Protein AF-A0A1Q9VYZ7-F1 (afdb_monomer)

Secondary structure (DSSP, 8-state):
------------TTHHHHHHHHHHHHHHHHHHHHHHHHHHHHHHHHHHH--SPPPSSGGGGGGSTTHHHHHHHHHHHHHHHHHS--STHHHHHHHHHHHHHHHHHHSPPPB--BTTBPPSTT-SSB--TTTHHHHHHHHHHHHHHHHHHHHHHHHHHHHGGGS--TTHHHHHHHHHHHHHHHHHHHHHHHH-HHHHHHHHHHHHHHHHHHHHHHHHHHHHHHTS----------------------------PPPP--

Foldseek 3Di:
DDDPPPPDPPPDPPPPVVVVVVVVLVVLVVQLVVLVVQLVVLVVCVVVVDPDDDDPDSLQCCPDPSLVSQLVSLLSNLVSLQVDDDPQVLNLLSPLLSLLSNLLSLQGAWDQDDPPQDDPPPDRTADRPVSLVVSVVVVVVSLVVVVVVLVVLVVVLVVCPPPPDDCSVSSVVSSVVSVVVSVVLVVCCVVPVPVCSHCVNVVSVVSSVVSVVVSVVVVVVVPPPPPPPPPPPPPPPDDDDDDDDDDDDDDDDDDDDD

Structure (mmCIF, N/CA/C/O backbone):
data_AF-A0A1Q9VYZ7-F1
#
_entry.id   AF-A0A1Q9VYZ7-F1
#
loop_
_atom_site.group_PDB
_atom_site.id
_atom_site.type_symbol
_atom_site.label_atom_id
_atom_site.label_alt_id
_atom_site.label_comp_id
_atom_site.label_asym_id
_atom_site.label_entity_id
_atom_site.label_seq_id
_atom_site.pdbx_PDB_ins_code
_atom_site.Cartn_x
_atom_site.Cartn_y
_atom_site.Cartn_z
_atom_site.occupancy
_atom_site.B_iso_or_equiv
_atom_site.auth_seq_id
_atom_site.auth_comp_id
_atom_site.auth_asym_id
_atom_site.auth_atom_id
_atom_site.pdbx_PDB_model_num
ATOM 1 N N . MET A 1 1 ? -24.104 -13.340 67.803 1.00 42.00 1 MET A N 1
ATOM 2 C CA . MET A 1 1 ? -23.410 -14.029 66.700 1.00 42.00 1 MET A CA 1
ATOM 3 C C . MET A 1 1 ? -23.659 -13.215 65.451 1.00 42.00 1 MET A C 1
ATOM 5 O O . MET A 1 1 ? -24.757 -13.276 64.921 1.00 42.00 1 MET A O 1
ATOM 9 N N . ASP A 1 2 ? -22.691 -12.386 65.079 1.00 44.09 2 ASP A N 1
ATOM 10 C CA . ASP A 1 2 ? -22.769 -11.487 63.929 1.00 44.09 2 ASP A CA 1
ATOM 11 C C . ASP A 1 2 ? -21.832 -12.065 62.865 1.00 44.09 2 ASP A C 1
ATOM 13 O O . ASP A 1 2 ? -20.622 -12.140 63.077 1.00 44.09 2 ASP A O 1
ATOM 17 N N . ALA A 1 3 ? -22.403 -12.622 61.799 1.00 45.59 3 ALA A N 1
ATOM 18 C CA . ALA A 1 3 ? -21.652 -13.207 60.697 1.00 45.59 3 ALA A CA 1
ATOM 19 C C . ALA A 1 3 ? -21.606 -12.182 59.564 1.00 45.59 3 ALA A C 1
ATOM 21 O O . ALA A 1 3 ? -22.471 -12.159 58.691 1.00 45.59 3 ALA A O 1
ATOM 22 N N . THR A 1 4 ? -20.594 -11.317 59.591 1.00 52.44 4 THR A N 1
ATOM 23 C CA . THR A 1 4 ? -20.221 -10.493 58.442 1.00 52.44 4 THR A CA 1
ATOM 24 C C . THR A 1 4 ? -19.641 -11.414 57.374 1.00 52.44 4 THR A C 1
ATOM 26 O O . THR A 1 4 ? -18.487 -11.836 57.461 1.00 52.44 4 THR A O 1
ATOM 29 N N . VAL A 1 5 ? -20.466 -11.771 56.391 1.00 57.25 5 VAL A N 1
ATOM 30 C CA . VAL A 1 5 ? -20.002 -12.360 55.135 1.00 57.25 5 VAL A CA 1
ATOM 31 C C . VAL A 1 5 ? -19.188 -11.282 54.428 1.00 57.25 5 VAL A C 1
ATOM 33 O O . VAL A 1 5 ? -19.732 -10.298 53.934 1.00 57.25 5 VAL A O 1
ATOM 36 N N . ASP A 1 6 ? -17.872 -11.444 54.470 1.00 48.59 6 ASP A N 1
ATOM 37 C CA . ASP A 1 6 ? -16.911 -10.626 53.745 1.00 48.59 6 ASP A CA 1
ATOM 38 C C . ASP A 1 6 ? -17.058 -10.973 52.253 1.00 48.59 6 ASP A C 1
ATOM 40 O O . ASP A 1 6 ? -16.565 -12.001 51.780 1.00 48.59 6 ASP A O 1
ATOM 44 N N . GLU A 1 7 ? -17.846 -10.182 51.518 1.00 55.59 7 GLU A N 1
ATOM 45 C CA . GLU A 1 7 ? -17.947 -10.304 50.065 1.00 55.59 7 GLU A CA 1
ATOM 46 C C . GLU A 1 7 ? -16.600 -9.915 49.447 1.00 55.59 7 GLU A C 1
ATOM 48 O O . GLU A 1 7 ? -16.267 -8.740 49.280 1.00 55.59 7 GLU A O 1
ATOM 53 N N . ALA A 1 8 ? -15.802 -10.927 49.103 1.00 54.09 8 ALA A N 1
ATOM 54 C CA . ALA A 1 8 ? -14.607 -10.747 48.297 1.00 54.09 8 ALA A CA 1
ATOM 55 C C . ALA A 1 8 ? -14.973 -10.025 46.983 1.00 54.09 8 ALA A C 1
ATOM 57 O O . ALA A 1 8 ? -15.949 -10.403 46.326 1.00 54.09 8 ALA A O 1
ATOM 58 N N . PRO A 1 9 ? -14.201 -9.009 46.552 1.00 51.59 9 PRO A N 1
ATOM 59 C CA . PRO A 1 9 ? -14.496 -8.287 45.326 1.00 51.59 9 PRO A CA 1
ATOM 60 C C . PRO A 1 9 ? -14.418 -9.254 44.143 1.00 51.59 9 PRO A C 1
ATOM 62 O O . PRO A 1 9 ? -13.359 -9.816 43.858 1.00 51.59 9 PRO A O 1
ATOM 65 N N . VAL A 1 10 ? -15.553 -9.439 43.463 1.00 58.62 10 VAL A N 1
ATOM 66 C CA . VAL A 1 10 ? -15.683 -10.209 42.222 1.00 58.62 10 VAL A CA 1
ATOM 67 C C . VAL A 1 10 ? -14.552 -9.817 41.272 1.00 58.62 10 VAL A C 1
ATOM 69 O O . VAL A 1 10 ? -14.483 -8.694 40.766 1.00 58.62 10 VAL A O 1
ATOM 72 N N . GLY A 1 11 ? -13.629 -10.757 41.073 1.00 52.25 11 GLY A N 1
ATOM 73 C CA . GLY A 1 11 ? -12.512 -10.628 40.157 1.00 52.25 11 GLY A CA 1
ATOM 74 C C . GLY A 1 11 ? -13.018 -10.367 38.743 1.00 52.25 11 GLY A C 1
ATOM 75 O O . GLY A 1 11 ? -13.694 -11.196 38.142 1.00 52.25 11 GLY A O 1
ATOM 76 N N . ARG A 1 12 ? -12.663 -9.190 38.235 1.00 56.19 12 ARG A N 1
ATOM 77 C CA . ARG A 1 12 ? -12.814 -8.709 36.862 1.00 56.19 12 ARG A CA 1
ATOM 78 C C . ARG A 1 12 ? -12.477 -9.799 35.823 1.00 56.19 12 ARG A C 1
ATOM 80 O O . ARG A 1 12 ? -11.306 -10.044 35.539 1.00 56.19 12 ARG A O 1
ATOM 87 N N . THR A 1 13 ? -13.488 -10.431 35.226 1.00 59.34 13 THR A N 1
ATOM 88 C CA . THR A 1 13 ? -13.368 -11.456 34.161 1.00 59.34 13 THR A CA 1
ATOM 89 C C . THR A 1 13 ? -12.816 -10.929 32.825 1.00 59.34 13 THR A C 1
ATOM 91 O O . THR A 1 13 ? -12.613 -11.682 31.879 1.00 59.34 13 THR A O 1
ATOM 94 N N . ASP A 1 14 ? -12.541 -9.633 32.737 1.00 57.28 14 ASP A N 1
ATOM 95 C CA . ASP A 1 14 ? -12.113 -8.898 31.546 1.00 57.28 14 ASP A CA 1
ATOM 96 C C . ASP A 1 14 ? -10.580 -8.726 31.426 1.00 57.28 14 ASP A C 1
ATOM 98 O O . ASP A 1 14 ? -10.097 -8.105 30.480 1.00 57.28 14 ASP A O 1
ATOM 102 N N . ALA A 1 15 ? -9.782 -9.310 32.327 1.00 63.50 15 ALA A N 1
ATOM 103 C CA . ALA A 1 15 ? -8.316 -9.202 32.299 1.00 63.50 15 ALA A CA 1
ATOM 104 C C . ALA A 1 15 ? -7.606 -9.954 31.134 1.00 63.50 15 ALA A C 1
ATOM 106 O O . ALA A 1 15 ? -6.796 -9.328 30.451 1.00 63.50 15 ALA A O 1
ATOM 107 N N . PRO A 1 16 ? -7.898 -11.235 30.812 1.00 63.34 16 PRO A N 1
ATOM 108 C CA . PRO A 1 16 ? -7.078 -11.983 29.846 1.00 63.34 16 PRO A CA 1
ATOM 109 C C . PRO A 1 16 ? -7.313 -11.601 28.371 1.00 63.34 16 PRO A C 1
ATOM 111 O O . PRO A 1 16 ? -6.370 -11.608 27.581 1.00 63.34 16 PRO A O 1
ATOM 114 N N . LEU A 1 17 ? -8.545 -11.232 27.985 1.00 68.31 17 LEU A N 1
ATOM 115 C CA . LEU A 1 17 ? -8.885 -10.870 26.594 1.00 68.31 17 LEU A CA 1
ATOM 116 C C . LEU A 1 17 ? -8.301 -9.514 26.168 1.00 68.31 17 LEU A C 1
ATOM 118 O O . LEU A 1 17 ? -7.945 -9.310 25.002 1.00 68.31 17 LEU A O 1
ATOM 122 N N . ASN A 1 18 ? -8.204 -8.575 27.110 1.00 78.06 18 ASN A N 1
ATOM 123 C CA . ASN A 1 18 ? -7.639 -7.256 26.851 1.00 78.06 18 ASN A CA 1
ATOM 124 C C . ASN A 1 18 ? -6.120 -7.342 26.656 1.00 78.06 18 ASN A C 1
ATOM 126 O O . ASN A 1 18 ? -5.588 -6.737 25.722 1.00 78.06 18 ASN A O 1
ATOM 130 N N . ASP A 1 19 ? -5.438 -8.165 27.454 1.00 84.12 19 ASP A N 1
ATOM 131 C CA . ASP A 1 19 ? -3.991 -8.359 27.356 1.00 84.12 19 ASP A CA 1
ATOM 132 C C . ASP A 1 19 ? -3.585 -9.072 26.059 1.00 84.12 19 ASP A C 1
ATOM 134 O O . ASP A 1 19 ? -2.670 -8.614 25.366 1.00 84.12 19 ASP A O 1
ATOM 138 N N . SER A 1 20 ? -4.302 -10.130 25.657 1.00 85.31 20 SER A N 1
ATOM 139 C CA . SER A 1 20 ? -4.036 -10.834 24.391 1.00 85.31 20 SER A CA 1
ATOM 140 C C . SER A 1 20 ? -4.265 -9.938 23.169 1.00 85.31 20 SER A C 1
ATOM 142 O O . SER A 1 20 ? -3.490 -9.962 22.205 1.00 85.31 20 SER A O 1
ATOM 144 N N . THR A 1 21 ? -5.300 -9.094 23.217 1.00 86.69 21 THR A N 1
ATOM 145 C CA . THR A 1 21 ? -5.586 -8.112 22.166 1.00 86.69 21 THR A CA 1
ATOM 146 C C . THR A 1 21 ? -4.457 -7.088 22.080 1.00 86.69 21 THR A C 1
ATOM 148 O O . THR A 1 21 ? -3.868 -6.913 21.014 1.00 86.69 21 THR A O 1
ATOM 151 N N . LEU A 1 22 ? -4.082 -6.456 23.197 1.00 87.62 22 LEU A N 1
ATOM 152 C CA . LEU A 1 22 ? -2.996 -5.471 23.239 1.00 87.62 22 LEU A CA 1
ATOM 153 C C . LEU A 1 22 ? -1.661 -6.048 22.754 1.00 87.62 22 LEU A C 1
ATOM 155 O O . LEU A 1 22 ? -0.923 -5.362 22.040 1.00 87.62 22 LEU A O 1
ATOM 159 N N . LEU A 1 23 ? -1.362 -7.302 23.100 1.00 89.50 23 LEU A N 1
ATOM 160 C CA . LEU A 1 23 ? -0.168 -7.998 22.630 1.00 89.50 23 LEU A CA 1
ATOM 161 C C . LEU A 1 23 ? -0.180 -8.170 21.105 1.00 89.50 23 LEU A C 1
ATOM 163 O O . LEU A 1 23 ? 0.802 -7.829 20.445 1.00 89.50 23 LEU A O 1
ATOM 167 N N . THR A 1 24 ? -1.313 -8.594 20.540 1.00 89.50 24 THR A N 1
ATOM 168 C CA . THR A 1 24 ? -1.499 -8.728 19.084 1.00 89.50 24 THR A CA 1
ATOM 169 C C . THR A 1 24 ? -1.251 -7.397 18.366 1.00 89.50 24 THR A C 1
ATOM 171 O O . THR A 1 24 ? -0.502 -7.345 17.392 1.00 89.50 24 THR A O 1
ATOM 174 N N . TYR A 1 25 ? -1.790 -6.287 18.887 1.00 88.44 25 TYR A N 1
ATOM 175 C CA . TYR A 1 25 ? -1.540 -4.948 18.333 1.00 88.44 25 TYR A CA 1
ATOM 176 C C . TYR A 1 25 ? -0.069 -4.537 18.391 1.00 88.44 25 TYR A C 1
ATOM 178 O O . TYR A 1 25 ? 0.442 -3.930 17.447 1.00 88.44 25 TYR A O 1
ATOM 186 N N . ARG A 1 26 ? 0.619 -4.837 19.499 1.00 90.12 26 ARG A N 1
ATOM 187 C CA . ARG A 1 26 ? 2.054 -4.559 19.632 1.00 90.12 26 ARG A CA 1
ATOM 188 C C . ARG A 1 26 ? 2.849 -5.352 18.602 1.00 90.12 26 ARG A C 1
ATOM 190 O O . ARG A 1 26 ? 3.664 -4.753 17.910 1.00 90.12 26 ARG A O 1
ATOM 197 N N . TYR A 1 27 ? 2.561 -6.641 18.435 1.00 91.94 27 TYR A N 1
ATOM 198 C CA . TYR A 1 27 ? 3.227 -7.479 17.439 1.00 91.94 27 TYR A CA 1
ATOM 199 C C . TYR A 1 27 ? 2.968 -7.026 16.004 1.00 91.94 27 TYR A C 1
ATOM 201 O O . TYR A 1 27 ? 3.917 -6.974 15.229 1.00 91.94 27 TYR A O 1
ATOM 209 N N . LEU A 1 28 ? 1.748 -6.602 15.658 1.00 91.94 28 LEU A N 1
ATOM 210 C CA . LEU A 1 28 ? 1.464 -6.023 14.339 1.00 91.94 28 LEU A CA 1
ATOM 211 C C . LEU A 1 28 ? 2.308 -4.770 14.073 1.00 91.94 28 LEU A C 1
ATOM 213 O O . LEU A 1 28 ? 2.924 -4.646 13.015 1.00 91.94 28 LEU A O 1
ATOM 217 N N . ARG A 1 29 ? 2.396 -3.856 15.047 1.00 93.19 29 ARG A N 1
ATOM 218 C CA . ARG A 1 29 ? 3.218 -2.641 14.919 1.00 93.19 29 ARG A CA 1
ATOM 219 C C . ARG A 1 29 ? 4.707 -2.962 14.820 1.00 93.19 29 ARG A C 1
ATOM 221 O O . ARG A 1 29 ? 5.388 -2.395 13.970 1.00 93.19 29 ARG A O 1
ATOM 228 N N . THR A 1 30 ? 5.206 -3.877 15.646 1.00 93.06 30 THR A N 1
ATOM 229 C CA . THR A 1 30 ? 6.594 -4.347 15.564 1.00 93.06 30 THR A CA 1
ATOM 230 C C . THR A 1 30 ? 6.865 -5.032 14.226 1.00 93.06 30 THR A C 1
ATOM 232 O O . THR A 1 30 ? 7.930 -4.824 13.659 1.00 93.06 30 THR A O 1
ATOM 235 N N . GLY A 1 31 ? 5.894 -5.766 13.675 1.00 93.94 31 GLY A N 1
ATOM 236 C CA . GLY A 1 31 ? 5.962 -6.357 12.340 1.00 93.94 31 GLY A CA 1
ATOM 237 C C . GLY A 1 31 ? 6.127 -5.307 11.242 1.00 93.94 31 GLY A C 1
ATOM 238 O O . GLY A 1 31 ? 7.020 -5.439 10.412 1.00 93.94 31 GLY A O 1
ATOM 239 N N . ILE A 1 32 ? 5.352 -4.216 11.277 1.00 94.75 32 ILE A N 1
ATOM 240 C CA . ILE A 1 32 ? 5.512 -3.089 10.336 1.00 94.75 32 ILE A CA 1
ATOM 241 C C . ILE A 1 32 ? 6.934 -2.520 10.410 1.00 94.75 32 ILE A C 1
ATOM 243 O O . ILE A 1 32 ? 7.578 -2.327 9.379 1.00 94.75 32 ILE A O 1
ATOM 247 N N . VAL A 1 33 ? 7.442 -2.283 11.625 1.00 96.25 33 VAL A N 1
ATOM 248 C CA . VAL A 1 33 ? 8.806 -1.772 11.832 1.00 96.25 33 VAL A CA 1
ATOM 249 C C . VAL A 1 33 ? 9.847 -2.767 11.316 1.00 96.25 33 VAL A C 1
ATOM 251 O O . VAL A 1 33 ? 10.773 -2.366 10.617 1.00 96.25 33 VAL A O 1
ATOM 254 N N . ALA A 1 34 ? 9.682 -4.060 11.597 1.00 96.50 34 ALA A N 1
ATOM 255 C CA . ALA A 1 34 ? 10.585 -5.107 11.135 1.00 96.50 34 ALA A CA 1
ATOM 256 C C . ALA A 1 34 ? 10.636 -5.186 9.601 1.00 96.50 34 ALA A C 1
ATOM 258 O O . ALA A 1 34 ? 11.725 -5.236 9.034 1.00 96.50 34 ALA A O 1
ATOM 259 N N . MET A 1 35 ? 9.487 -5.117 8.918 1.00 97.12 35 MET A N 1
ATOM 260 C CA . MET A 1 35 ? 9.438 -5.107 7.450 1.00 97.12 35 MET A CA 1
ATOM 261 C C . MET A 1 35 ? 10.066 -3.840 6.857 1.00 97.12 35 MET A C 1
ATOM 263 O O . MET A 1 35 ? 10.746 -3.916 5.834 1.00 97.12 35 MET A O 1
ATOM 267 N N . ALA A 1 36 ? 9.900 -2.683 7.506 1.00 94.44 36 ALA A N 1
ATOM 268 C CA . ALA A 1 36 ? 10.560 -1.445 7.091 1.00 94.44 36 ALA A CA 1
ATOM 269 C C . ALA A 1 36 ? 12.091 -1.529 7.240 1.00 94.44 36 ALA A C 1
ATOM 271 O O . ALA A 1 36 ? 12.822 -1.112 6.343 1.00 94.44 36 ALA A O 1
ATOM 272 N N . VAL A 1 37 ? 12.581 -2.113 8.339 1.00 96.88 37 VAL A N 1
ATOM 273 C CA . VAL A 1 37 ? 14.016 -2.354 8.560 1.00 96.88 37 VAL A CA 1
ATOM 274 C C . VAL A 1 37 ? 14.568 -3.355 7.546 1.00 96.88 37 VAL A C 1
ATOM 276 O O . VAL A 1 37 ? 15.622 -3.106 6.967 1.00 96.88 37 VAL A O 1
ATOM 279 N N . LEU A 1 38 ? 13.848 -4.448 7.275 1.00 96.19 38 LEU A N 1
ATOM 280 C CA . LEU A 1 38 ? 14.225 -5.429 6.255 1.00 96.19 38 LEU A CA 1
ATOM 281 C C . LEU A 1 38 ? 14.385 -4.769 4.878 1.00 96.19 38 LEU A C 1
ATOM 283 O O . LEU A 1 38 ? 15.384 -4.997 4.194 1.00 96.19 38 LEU A O 1
ATOM 287 N N . LEU A 1 39 ? 13.428 -3.920 4.493 1.00 94.31 39 LEU A N 1
ATOM 288 C CA . LEU A 1 39 ? 13.495 -3.169 3.244 1.00 94.31 39 LEU A CA 1
ATOM 289 C C . LEU A 1 39 ? 14.711 -2.234 3.218 1.00 94.31 39 LEU A C 1
ATOM 291 O O . LEU A 1 39 ? 15.446 -2.217 2.232 1.00 94.31 39 LEU A O 1
ATOM 295 N N . ALA A 1 40 ? 14.959 -1.498 4.304 1.00 92.94 40 ALA A N 1
ATOM 296 C CA . ALA A 1 40 ? 16.104 -0.597 4.410 1.00 92.94 40 ALA A CA 1
ATOM 297 C C . ALA A 1 40 ? 17.447 -1.338 4.293 1.00 92.94 40 ALA A C 1
ATOM 299 O O . ALA A 1 40 ? 18.332 -0.889 3.564 1.00 92.94 40 ALA A O 1
ATOM 300 N N . LEU A 1 41 ? 17.594 -2.489 4.956 1.00 93.56 41 LEU A N 1
ATOM 301 C CA . LEU A 1 41 ? 18.789 -3.333 4.855 1.00 93.56 41 LEU A CA 1
ATOM 302 C C . LEU A 1 41 ? 18.986 -3.877 3.437 1.00 93.56 41 LEU A C 1
ATOM 304 O O . LEU A 1 41 ? 20.086 -3.789 2.898 1.00 93.56 41 LEU A O 1
ATOM 308 N N . SER A 1 42 ? 17.922 -4.374 2.802 1.00 91.56 42 SER A N 1
ATOM 309 C CA . SER A 1 42 ? 17.984 -4.869 1.423 1.00 91.56 42 SER A CA 1
ATOM 310 C C . SER A 1 42 ? 18.401 -3.775 0.434 1.00 91.56 42 SER A C 1
ATOM 312 O O . SER A 1 42 ? 19.265 -4.014 -0.410 1.00 91.56 42 SER A O 1
ATOM 314 N N . LEU A 1 43 ? 17.865 -2.556 0.581 1.00 89.75 43 LEU A N 1
ATOM 315 C CA . LEU A 1 43 ? 18.308 -1.397 -0.198 1.00 89.75 43 LEU A CA 1
ATOM 316 C C . LEU A 1 43 ? 19.780 -1.075 0.066 1.00 89.75 43 LEU A C 1
ATOM 318 O O . LEU A 1 43 ? 20.523 -0.811 -0.873 1.00 89.75 43 LEU A O 1
ATOM 322 N N . SER A 1 44 ? 20.208 -1.124 1.327 1.00 87.69 44 SER A N 1
ATOM 323 C CA . SER A 1 44 ? 21.583 -0.800 1.719 1.00 87.69 44 SER A CA 1
ATOM 324 C C . SER A 1 44 ? 22.585 -1.775 1.098 1.00 87.69 44 SER A C 1
ATOM 326 O O . SER A 1 44 ? 23.587 -1.346 0.533 1.00 87.69 44 SER A O 1
ATOM 328 N N . PHE A 1 45 ? 22.288 -3.078 1.118 1.00 88.25 45 PHE A N 1
ATOM 329 C CA . PHE A 1 45 ? 23.118 -4.088 0.458 1.00 88.25 45 PHE A CA 1
ATOM 330 C C . PHE A 1 45 ? 23.161 -3.911 -1.059 1.00 88.25 45 PHE A C 1
ATOM 332 O O . PHE A 1 45 ? 24.220 -4.073 -1.657 1.00 88.25 45 PHE A O 1
ATOM 339 N N . ALA A 1 46 ? 22.044 -3.529 -1.682 1.00 85.38 46 ALA A N 1
ATOM 340 C CA . ALA A 1 46 ? 22.016 -3.255 -3.114 1.00 85.38 46 ALA A CA 1
ATOM 341 C C . ALA A 1 46 ? 22.805 -1.996 -3.500 1.00 85.38 46 ALA A C 1
ATOM 343 O O . ALA A 1 46 ? 23.391 -1.970 -4.574 1.00 85.38 46 ALA A O 1
ATOM 344 N N . ILE A 1 47 ? 22.828 -0.970 -2.645 1.00 84.25 47 ILE A N 1
ATOM 345 C CA . ILE A 1 47 ? 23.598 0.261 -2.872 1.00 84.25 47 ILE A CA 1
ATOM 346 C C . ILE A 1 47 ? 25.098 0.008 -2.703 1.00 84.25 47 ILE A C 1
ATOM 348 O O . ILE A 1 47 ? 25.886 0.500 -3.498 1.00 84.25 47 ILE A O 1
ATOM 352 N N . VAL A 1 48 ? 25.498 -0.752 -1.679 1.00 83.00 48 VAL A N 1
ATOM 353 C CA . VAL A 1 48 ? 26.917 -1.044 -1.408 1.00 83.00 48 VAL A CA 1
ATOM 354 C C . VAL A 1 48 ? 27.484 -2.069 -2.391 1.00 83.00 48 VAL A C 1
ATOM 356 O O . VAL A 1 48 ? 28.645 -1.976 -2.768 1.00 83.00 48 VAL A O 1
ATOM 359 N N . GLY A 1 49 ? 26.681 -3.059 -2.789 1.00 74.56 49 GLY A N 1
ATOM 360 C CA . GLY A 1 49 ? 27.113 -4.140 -3.675 1.00 74.56 49 GLY A CA 1
ATOM 361 C C . GLY A 1 49 ? 27.038 -3.822 -5.169 1.00 74.56 49 GLY A C 1
ATOM 362 O O . GLY A 1 49 ? 27.498 -4.634 -5.967 1.00 74.56 49 GLY A O 1
ATOM 363 N N . ALA A 1 50 ? 26.441 -2.695 -5.566 1.00 67.62 50 ALA A N 1
ATOM 364 C CA . ALA A 1 50 ? 26.357 -2.293 -6.964 1.00 67.62 50 ALA A CA 1
ATOM 365 C C . ALA A 1 50 ? 27.273 -1.096 -7.238 1.00 67.62 50 ALA A C 1
ATOM 367 O O . ALA A 1 50 ? 27.080 -0.034 -6.657 1.00 67.62 50 ALA A O 1
ATOM 368 N N . ASP A 1 51 ? 28.149 -1.205 -8.241 1.00 60.03 51 ASP A N 1
ATOM 369 C CA . ASP A 1 51 ? 28.861 -0.062 -8.850 1.00 60.03 51 ASP A CA 1
ATOM 370 C C . ASP A 1 51 ? 27.915 0.877 -9.641 1.00 60.03 51 ASP A C 1
ATOM 372 O O . ASP A 1 51 ? 28.329 1.652 -10.503 1.00 60.03 51 ASP A O 1
ATOM 376 N N . ALA A 1 52 ? 26.605 0.775 -9.403 1.00 63.50 52 ALA A N 1
ATOM 377 C CA . ALA A 1 52 ? 25.567 1.456 -10.154 1.00 63.50 52 ALA A CA 1
ATOM 378 C C . ALA A 1 52 ? 25.156 2.773 -9.473 1.00 63.50 52 ALA A C 1
ATOM 380 O O . ALA A 1 52 ? 25.122 2.862 -8.244 1.00 63.50 52 ALA A O 1
ATOM 381 N N . PRO A 1 53 ? 24.768 3.797 -10.254 1.00 68.88 53 PRO A N 1
ATOM 382 C CA . PRO A 1 53 ? 24.338 5.077 -9.708 1.00 68.88 53 PRO A CA 1
ATOM 383 C C . PRO A 1 53 ? 23.101 4.936 -8.810 1.00 68.88 53 PRO A C 1
ATOM 385 O O . PRO A 1 53 ? 22.170 4.177 -9.103 1.00 68.88 53 PRO A O 1
ATOM 388 N N . LEU A 1 54 ? 23.078 5.727 -7.730 1.00 74.19 54 LEU A N 1
ATOM 389 C CA . LEU A 1 54 ? 21.935 5.844 -6.826 1.00 74.19 54 LEU A CA 1
ATOM 390 C C . LEU A 1 54 ? 20.666 6.173 -7.619 1.00 74.19 54 LEU A C 1
ATOM 392 O O . LEU A 1 54 ? 20.623 7.126 -8.399 1.00 74.19 54 LEU A O 1
ATOM 396 N N . ARG A 1 55 ? 19.611 5.385 -7.408 1.00 75.25 55 ARG A N 1
ATOM 397 C CA . ARG A 1 55 ? 18.336 5.596 -8.097 1.00 75.25 55 ARG A CA 1
ATOM 398 C C . ARG A 1 55 ? 17.525 6.714 -7.434 1.00 75.25 55 ARG A C 1
ATOM 400 O O . ARG A 1 55 ? 17.530 6.848 -6.215 1.00 75.25 55 ARG A O 1
ATOM 407 N N . GLY A 1 56 ? 16.773 7.479 -8.230 1.00 75.81 56 GLY A N 1
ATOM 408 C CA . GLY A 1 56 ? 16.026 8.660 -7.762 1.00 75.81 56 GLY A CA 1
ATOM 409 C C . GLY A 1 56 ? 14.796 8.382 -6.882 1.00 75.81 56 GLY A C 1
ATOM 410 O O . GLY A 1 56 ? 14.245 9.312 -6.303 1.00 75.81 56 GLY A O 1
ATOM 411 N N . SER A 1 57 ? 14.347 7.128 -6.766 1.00 84.44 57 SER A N 1
ATOM 412 C CA . SER A 1 57 ? 13.229 6.742 -5.894 1.00 84.44 57 SER A CA 1
ATOM 413 C C . SER A 1 57 ? 13.357 5.302 -5.392 1.00 84.44 57 SER A C 1
ATOM 415 O O . SER A 1 57 ? 13.928 4.449 -6.072 1.00 84.44 57 SER A O 1
ATOM 417 N N . ILE A 1 58 ? 12.764 4.996 -4.231 1.00 85.12 58 ILE A N 1
ATOM 418 C CA . ILE A 1 58 ? 12.734 3.629 -3.671 1.00 85.12 58 ILE A CA 1
ATOM 419 C C . ILE A 1 58 ? 12.006 2.660 -4.615 1.00 85.12 58 ILE A C 1
ATOM 421 O O . ILE A 1 58 ? 12.467 1.544 -4.830 1.00 85.12 58 ILE A O 1
ATOM 425 N N . SER A 1 59 ? 10.910 3.089 -5.244 1.00 86.75 59 SER A N 1
ATOM 426 C CA . SER A 1 59 ? 10.118 2.242 -6.146 1.00 86.75 59 SER A CA 1
ATOM 427 C C . SER A 1 59 ? 10.873 1.807 -7.404 1.00 86.75 59 SER A C 1
ATOM 429 O O . SER A 1 59 ? 10.585 0.755 -7.964 1.00 86.75 59 SER A O 1
ATOM 431 N N . SER A 1 60 ? 11.900 2.550 -7.823 1.00 85.56 60 SER A N 1
ATOM 432 C CA . SER A 1 60 ? 12.747 2.133 -8.942 1.00 85.56 60 SER A CA 1
ATOM 433 C C . SER A 1 60 ? 13.610 0.902 -8.624 1.00 85.56 60 SER A C 1
ATOM 435 O O . SER A 1 60 ? 14.042 0.219 -9.551 1.00 85.56 60 SER A O 1
ATOM 437 N N . TYR A 1 61 ? 13.829 0.554 -7.348 1.00 87.31 61 TYR A N 1
ATOM 438 C CA . TYR A 1 61 ? 14.508 -0.691 -6.958 1.00 87.31 61 TYR A CA 1
ATOM 439 C C . TYR A 1 61 ? 13.675 -1.945 -7.265 1.00 87.31 61 TYR A C 1
ATOM 441 O O . TYR A 1 61 ? 14.186 -3.057 -7.179 1.00 87.31 61 TYR A O 1
ATOM 449 N N . TYR A 1 62 ? 12.432 -1.785 -7.733 1.00 87.94 62 TYR A N 1
ATOM 450 C CA . TYR A 1 62 ? 11.667 -2.872 -8.337 1.00 87.94 62 TYR A CA 1
ATOM 451 C C . TYR A 1 62 ? 12.425 -3.549 -9.490 1.00 87.94 62 TYR A C 1
ATOM 453 O O . TYR A 1 62 ? 12.239 -4.729 -9.746 1.00 87.94 62 TYR A O 1
ATOM 461 N N . TYR A 1 63 ? 13.311 -2.851 -10.197 1.00 86.44 63 TYR A N 1
ATOM 462 C CA . TYR A 1 63 ? 14.065 -3.418 -11.324 1.00 86.44 63 TYR A CA 1
ATOM 463 C C . TYR A 1 63 ? 15.431 -4.000 -10.927 1.00 86.44 63 TYR A C 1
ATOM 465 O O . TYR A 1 63 ? 16.310 -4.132 -11.772 1.00 86.44 63 TYR A O 1
ATOM 473 N N . THR A 1 64 ? 15.636 -4.315 -9.647 1.00 86.75 64 THR A N 1
ATOM 474 C CA . THR A 1 64 ? 16.859 -4.948 -9.128 1.00 86.75 64 THR A CA 1
ATOM 475 C C . THR A 1 64 ? 16.506 -6.218 -8.340 1.00 86.75 64 THR A C 1
ATOM 477 O O . THR A 1 64 ? 15.321 -6.489 -8.118 1.00 86.75 64 THR A O 1
ATOM 480 N N . PRO A 1 65 ? 17.495 -6.997 -7.856 1.00 87.06 65 PRO A N 1
ATOM 481 C CA . PRO A 1 65 ? 17.237 -8.145 -6.980 1.00 87.06 65 PRO A CA 1
ATOM 482 C C . PRO A 1 65 ? 16.453 -7.813 -5.695 1.00 87.06 65 PRO A C 1
ATOM 484 O O . PRO A 1 65 ? 15.889 -8.708 -5.073 1.00 87.06 65 PRO A O 1
ATOM 487 N N . VAL A 1 66 ? 16.353 -6.531 -5.318 1.00 90.81 66 VAL A N 1
ATOM 488 C CA . VAL A 1 66 ? 15.567 -6.037 -4.170 1.00 90.81 66 VAL A CA 1
ATOM 489 C C . VAL A 1 66 ? 14.054 -6.194 -4.380 1.00 90.81 66 VAL A C 1
ATOM 491 O O . VAL A 1 66 ? 13.295 -6.137 -3.411 1.00 90.81 66 VAL A O 1
ATOM 494 N N . ARG A 1 67 ? 13.593 -6.430 -5.620 1.00 90.94 67 ARG A N 1
ATOM 495 C CA . ARG A 1 67 ? 12.169 -6.556 -5.987 1.00 90.94 67 ARG A CA 1
ATOM 496 C C . ARG A 1 67 ? 11.369 -7.419 -5.014 1.00 90.94 67 ARG A C 1
ATOM 498 O O . ARG A 1 67 ? 10.309 -6.998 -4.565 1.00 90.94 67 ARG A O 1
ATOM 505 N N . SER A 1 68 ? 11.861 -8.613 -4.690 1.00 93.56 68 SER A N 1
ATOM 506 C CA . SER A 1 68 ? 11.145 -9.571 -3.838 1.00 93.56 68 SER A CA 1
ATOM 507 C C . SER A 1 68 ? 10.912 -9.025 -2.427 1.00 93.56 68 SER A C 1
ATOM 509 O O . SER A 1 68 ? 9.799 -9.114 -1.908 1.00 93.56 68 SER A O 1
ATOM 511 N N . VAL A 1 69 ? 11.929 -8.394 -1.834 1.00 95.25 69 VAL A N 1
ATOM 512 C CA . VAL A 1 69 ? 11.841 -7.768 -0.508 1.00 95.25 69 VAL A CA 1
ATOM 513 C C . VAL A 1 69 ? 10.932 -6.543 -0.543 1.00 95.25 69 VAL A C 1
ATOM 515 O O . VAL A 1 69 ? 10.109 -6.379 0.353 1.00 95.25 69 VAL A O 1
ATOM 518 N N . PHE A 1 70 ? 11.029 -5.713 -1.585 1.00 94.38 70 PHE A N 1
ATOM 519 C CA . PHE A 1 70 ? 10.145 -4.560 -1.776 1.00 94.38 70 PHE A CA 1
ATOM 520 C C . PHE A 1 70 ? 8.670 -4.970 -1.827 1.00 94.38 70 PHE A C 1
ATOM 522 O O . PHE A 1 70 ? 7.856 -4.437 -1.069 1.00 94.38 70 PHE A O 1
ATOM 529 N N . VAL A 1 71 ? 8.336 -5.955 -2.667 1.00 95.56 71 VAL A N 1
ATOM 530 C CA . VAL A 1 71 ? 6.960 -6.443 -2.808 1.00 95.56 71 VAL A CA 1
ATOM 531 C C . VAL A 1 71 ? 6.473 -7.072 -1.504 1.00 95.56 71 VAL A C 1
ATOM 533 O O . VAL A 1 71 ? 5.405 -6.713 -1.008 1.00 95.56 71 VAL A O 1
ATOM 536 N N . GLY A 1 72 ? 7.272 -7.962 -0.908 1.00 96.00 72 GLY A N 1
ATOM 537 C CA . GLY A 1 72 ? 6.920 -8.641 0.338 1.00 96.00 72 GLY A CA 1
ATOM 538 C C . GLY A 1 72 ? 6.711 -7.675 1.506 1.00 96.00 72 GLY A C 1
ATOM 539 O O . GLY A 1 72 ? 5.738 -7.808 2.247 1.00 96.00 72 GLY A O 1
ATOM 540 N N . ALA A 1 73 ? 7.575 -6.664 1.644 1.00 96.75 73 ALA A N 1
ATOM 541 C CA . ALA A 1 73 ? 7.458 -5.652 2.688 1.00 96.75 73 ALA A CA 1
ATOM 542 C C . ALA A 1 73 ? 6.182 -4.823 2.548 1.00 96.75 73 ALA A C 1
ATOM 544 O O . ALA A 1 73 ? 5.458 -4.667 3.529 1.00 96.75 73 ALA A O 1
ATOM 545 N N . LEU A 1 74 ? 5.863 -4.334 1.348 1.00 96.19 74 LEU A N 1
ATOM 546 C CA . LEU A 1 74 ? 4.661 -3.527 1.142 1.00 96.19 74 LEU A CA 1
ATOM 547 C C . LEU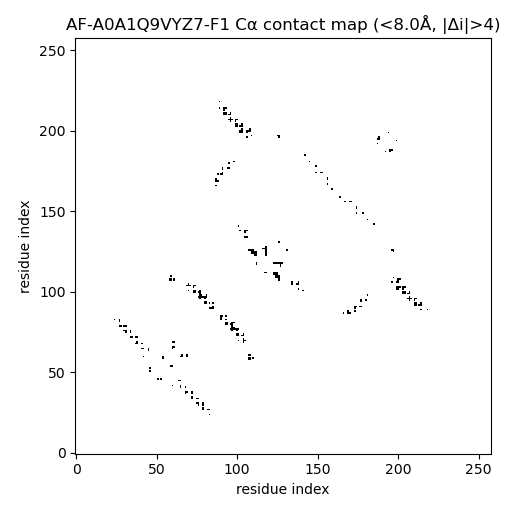 A 1 74 ? 3.370 -4.327 1.329 1.00 96.19 74 LEU A C 1
ATOM 549 O O . LEU A 1 74 ? 2.435 -3.816 1.944 1.00 96.19 74 LEU A O 1
ATOM 553 N N . VAL A 1 75 ? 3.319 -5.579 0.866 1.00 97.00 75 VAL A N 1
ATOM 554 C CA . VAL A 1 75 ? 2.152 -6.448 1.088 1.00 97.00 75 VAL A CA 1
ATOM 555 C C . VAL A 1 75 ? 1.965 -6.736 2.580 1.00 97.00 75 VAL A C 1
ATOM 557 O O . VAL A 1 75 ? 0.860 -6.582 3.099 1.00 97.00 75 VAL A O 1
ATOM 560 N N . ALA A 1 76 ? 3.038 -7.088 3.296 1.00 96.56 76 ALA A N 1
ATOM 561 C CA . ALA A 1 76 ? 2.976 -7.362 4.731 1.00 96.56 76 ALA A CA 1
ATOM 562 C C . ALA A 1 76 ? 2.580 -6.121 5.548 1.00 96.56 76 ALA A C 1
ATOM 564 O O . ALA A 1 76 ? 1.718 -6.205 6.424 1.00 96.56 76 ALA A O 1
ATOM 565 N N . ILE A 1 77 ? 3.163 -4.958 5.236 1.00 96.31 77 ILE A N 1
ATOM 566 C CA . ILE A 1 77 ? 2.794 -3.683 5.861 1.00 96.31 77 ILE A CA 1
ATOM 567 C C . ILE A 1 77 ? 1.329 -3.359 5.559 1.00 96.31 77 ILE A C 1
ATOM 569 O O . ILE A 1 77 ? 0.598 -2.995 6.474 1.00 96.31 77 ILE A O 1
ATOM 573 N N . GLY A 1 78 ? 0.876 -3.539 4.315 1.00 95.31 78 GLY A N 1
ATOM 574 C CA . GLY A 1 78 ? -0.509 -3.291 3.923 1.00 95.31 78 GLY A CA 1
ATOM 575 C C . GLY A 1 78 ? -1.513 -4.115 4.730 1.00 95.31 78 GLY A C 1
ATOM 576 O O . GLY A 1 78 ? -2.456 -3.565 5.299 1.00 95.31 78 GLY A O 1
ATOM 577 N N . LEU A 1 79 ? -1.258 -5.419 4.873 1.00 94.75 79 LEU A N 1
ATOM 578 C CA . LEU A 1 79 ? -2.074 -6.308 5.705 1.00 94.75 79 LEU A CA 1
ATOM 579 C C . LEU A 1 79 ? -2.054 -5.901 7.183 1.00 94.75 79 LEU A C 1
ATOM 581 O O . LEU A 1 79 ? -3.099 -5.884 7.834 1.00 94.75 79 LEU A O 1
ATOM 585 N N . ALA A 1 80 ? -0.888 -5.526 7.713 1.00 93.94 80 ALA A N 1
ATOM 586 C CA . ALA A 1 80 ? -0.775 -5.065 9.090 1.00 93.94 80 ALA A CA 1
ATOM 587 C C . ALA A 1 80 ? -1.534 -3.746 9.329 1.00 93.94 80 ALA A C 1
ATOM 589 O O . ALA A 1 80 ? -2.141 -3.584 10.386 1.00 93.94 80 ALA A O 1
ATOM 590 N N . LEU A 1 81 ? -1.558 -2.827 8.355 1.00 92.62 81 LEU A N 1
ATOM 591 C CA . LEU A 1 81 ? -2.334 -1.584 8.434 1.00 92.62 81 LEU A CA 1
ATOM 592 C C . LEU A 1 81 ? -3.845 -1.846 8.464 1.00 92.62 81 LEU A C 1
ATOM 594 O O . LEU A 1 81 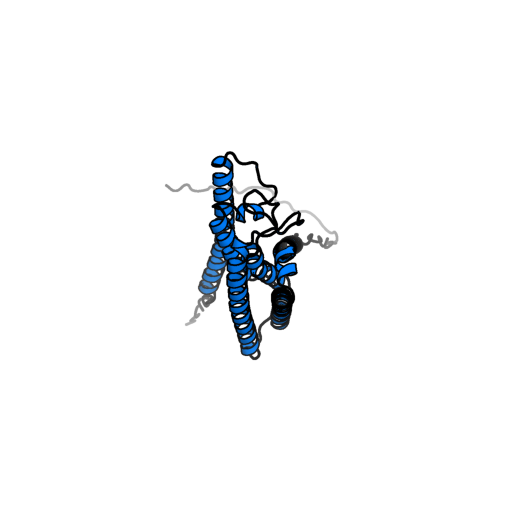? -4.532 -1.218 9.263 1.00 92.62 81 LEU A O 1
ATOM 598 N N . ILE A 1 82 ? -4.346 -2.797 7.666 1.00 91.00 82 ILE A N 1
ATOM 599 C CA . ILE A 1 82 ? -5.762 -3.218 7.695 1.00 91.00 82 ILE A CA 1
ATOM 600 C C . ILE A 1 82 ? -6.111 -3.874 9.041 1.00 91.00 82 ILE A C 1
ATOM 602 O O . ILE A 1 82 ? -7.196 -3.676 9.585 1.00 91.00 82 ILE A O 1
ATOM 606 N N . ALA A 1 83 ? -5.188 -4.661 9.600 1.00 89.25 83 ALA A N 1
ATOM 607 C CA . ALA A 1 83 ? -5.407 -5.356 10.866 1.00 89.25 83 ALA A CA 1
ATOM 608 C C . ALA A 1 83 ? -5.436 -4.408 12.081 1.00 89.25 83 ALA A C 1
ATOM 610 O O . ALA A 1 83 ? -6.079 -4.708 13.091 1.00 89.25 83 ALA A O 1
ATOM 611 N N . ILE A 1 84 ? -4.752 -3.262 12.013 1.00 86.12 84 ILE A N 1
ATOM 612 C CA . ILE A 1 84 ? -4.744 -2.279 13.098 1.00 86.12 84 ILE A CA 1
ATOM 613 C C . ILE A 1 84 ? -6.049 -1.470 13.071 1.00 86.12 84 ILE A C 1
ATOM 615 O O . ILE A 1 84 ? -6.262 -0.622 12.209 1.00 86.12 84 ILE A O 1
ATOM 619 N N . ARG A 1 85 ? -6.904 -1.653 14.084 1.00 78.12 85 ARG A N 1
ATOM 620 C CA . ARG A 1 85 ? -8.082 -0.798 14.287 1.00 78.12 85 ARG A CA 1
ATOM 621 C C . ARG A 1 85 ? -7.682 0.615 14.712 1.00 78.12 85 ARG A C 1
ATOM 623 O O . ARG A 1 85 ? -7.067 0.812 15.764 1.00 78.12 85 ARG A O 1
ATOM 630 N N . GLY A 1 86 ? -8.080 1.593 13.902 1.00 74.94 86 GLY A N 1
ATOM 631 C CA . GLY A 1 86 ? -8.140 3.008 14.275 1.00 74.94 86 GLY A CA 1
ATOM 632 C C . GLY A 1 86 ? -9.480 3.374 14.923 1.00 74.94 86 GLY A C 1
ATOM 633 O O . GLY A 1 86 ? -10.362 2.528 15.070 1.00 74.94 86 GLY A O 1
ATOM 634 N N . LYS A 1 87 ? -9.655 4.644 15.308 1.00 77.88 87 LYS A N 1
ATOM 635 C CA . LYS A 1 87 ? -10.955 5.172 15.757 1.00 77.88 87 LYS A CA 1
ATOM 636 C C . LYS A 1 87 ? -11.610 6.018 14.665 1.00 77.88 87 LYS A C 1
ATOM 638 O O . LYS A 1 87 ? -11.019 6.976 14.171 1.00 77.88 87 LYS A O 1
ATOM 643 N N . GLY A 1 88 ? -12.864 5.712 14.327 1.00 82.62 88 GLY A N 1
ATOM 644 C CA . GLY A 1 88 ? -13.655 6.508 13.383 1.00 82.62 88 GLY A CA 1
ATOM 645 C C . GLY A 1 88 ? -12.996 6.602 12.003 1.00 82.62 88 GLY A C 1
ATOM 646 O O . GLY A 1 88 ? -12.778 5.590 11.344 1.00 82.62 88 GLY A O 1
ATOM 647 N N . TRP A 1 89 ? -12.667 7.817 11.561 1.00 84.25 89 TRP A N 1
ATOM 648 C CA . TRP A 1 89 ? -12.067 8.053 10.244 1.00 84.25 89 TRP A CA 1
ATOM 649 C C . TRP A 1 89 ? -10.618 7.515 10.145 1.00 84.25 89 TRP A C 1
ATOM 651 O O . TRP A 1 89 ? -10.193 7.176 9.041 1.00 84.25 89 TRP A O 1
ATOM 661 N N . GLU A 1 90 ? -9.890 7.341 11.264 1.00 88.50 90 GLU A N 1
ATOM 662 C CA . GLU A 1 90 ? -8.544 6.726 11.268 1.00 88.50 90 GLU A CA 1
ATOM 663 C C . GLU A 1 90 ? -8.583 5.318 10.680 1.00 88.50 90 GLU A C 1
ATOM 665 O O . GLU A 1 90 ? -7.722 4.944 9.891 1.00 88.50 90 GLU A O 1
ATOM 670 N N . GLU A 1 91 ? -9.610 4.549 11.045 1.00 89.94 91 GLU A N 1
ATOM 671 C CA . GLU A 1 91 ? -9.806 3.182 10.569 1.00 89.94 91 GLU A CA 1
ATOM 672 C C . GLU A 1 91 ? -9.987 3.150 9.049 1.00 89.94 91 GLU A C 1
ATOM 674 O O . GLU A 1 91 ? -9.397 2.320 8.365 1.00 89.94 91 GLU A O 1
ATOM 679 N N . THR A 1 92 ? -10.755 4.097 8.504 1.00 91.00 92 THR A N 1
ATOM 680 C CA . THR A 1 92 ? -10.989 4.173 7.056 1.00 91.00 92 THR A CA 1
ATOM 681 C C . THR A 1 92 ? -9.701 4.507 6.310 1.00 91.00 92 THR A C 1
ATOM 683 O O . THR A 1 92 ? -9.382 3.849 5.324 1.00 91.00 92 THR A O 1
ATOM 686 N N . LEU A 1 93 ? -8.925 5.482 6.793 1.00 93.50 93 LEU A N 1
ATOM 687 C CA . LEU A 1 93 ? -7.667 5.858 6.143 1.00 93.50 93 LEU A CA 1
ATOM 688 C C . LEU A 1 93 ? -6.601 4.759 6.240 1.00 93.50 93 LEU A C 1
ATOM 690 O O . LEU A 1 93 ? -5.870 4.548 5.274 1.00 93.50 93 LEU A O 1
ATOM 694 N N . LEU A 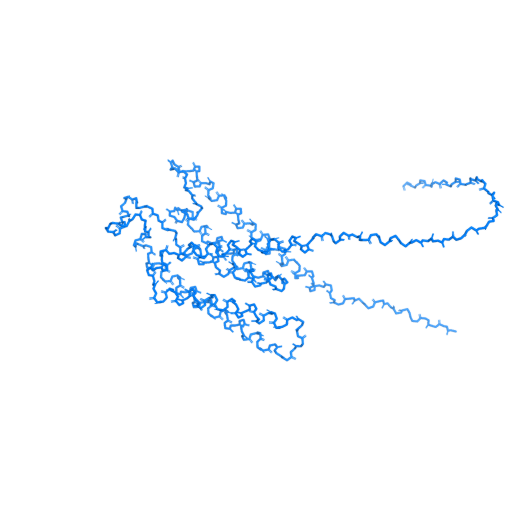1 94 ? -6.524 4.042 7.365 1.00 92.81 94 LEU A N 1
ATOM 695 C CA . LEU A 1 94 ? -5.621 2.897 7.521 1.00 92.81 94 LEU A CA 1
ATOM 696 C C . LEU A 1 94 ? -6.009 1.738 6.598 1.00 92.81 94 LEU A C 1
ATOM 698 O O . LEU A 1 94 ? -5.139 1.184 5.930 1.00 92.81 94 LEU A O 1
ATOM 702 N N . ASN A 1 95 ? -7.304 1.427 6.493 1.00 93.81 95 ASN A N 1
ATOM 703 C CA . ASN A 1 95 ? -7.802 0.406 5.571 1.00 93.81 95 ASN A CA 1
ATOM 704 C C . ASN A 1 95 ? -7.522 0.775 4.108 1.00 93.81 95 ASN A C 1
ATOM 706 O O . ASN A 1 95 ? -7.068 -0.071 3.341 1.00 93.81 95 ASN A O 1
ATOM 710 N N . LEU A 1 96 ? -7.737 2.040 3.727 1.00 94.50 96 LEU A N 1
ATOM 711 C CA . LEU A 1 96 ? -7.415 2.538 2.388 1.00 94.50 96 LEU A CA 1
ATOM 712 C C . LEU A 1 96 ? -5.915 2.446 2.096 1.00 94.50 96 LEU A C 1
ATOM 714 O O . LEU A 1 96 ? -5.527 1.911 1.061 1.00 94.50 96 LEU A O 1
ATOM 718 N N . ALA A 1 97 ? -5.065 2.920 3.010 1.00 95.50 97 ALA A N 1
ATOM 719 C CA . ALA A 1 97 ? -3.617 2.833 2.850 1.00 95.50 97 ALA A CA 1
ATOM 720 C C . ALA A 1 97 ? -3.152 1.374 2.733 1.00 95.50 97 ALA A C 1
ATOM 722 O O . ALA A 1 97 ? -2.355 1.044 1.855 1.00 95.50 97 ALA A O 1
ATOM 723 N N . GLY A 1 98 ? -3.684 0.490 3.578 1.00 94.88 98 GLY A N 1
ATOM 724 C CA . GLY A 1 98 ? -3.334 -0.923 3.564 1.00 94.88 98 GLY A CA 1
ATOM 725 C C . GLY A 1 98 ? -3.796 -1.662 2.307 1.00 94.88 98 GLY A C 1
ATOM 726 O O . GLY A 1 98 ? -3.069 -2.513 1.807 1.00 94.88 98 GLY A O 1
ATOM 727 N N . MET A 1 99 ? -4.949 -1.291 1.743 1.00 95.25 99 MET A N 1
ATOM 728 C CA . MET A 1 99 ? -5.448 -1.831 0.473 1.00 95.25 99 MET A CA 1
ATOM 729 C C . MET A 1 99 ? -4.637 -1.339 -0.736 1.00 95.25 99 MET A C 1
ATOM 731 O O . MET A 1 99 ? -4.442 -2.085 -1.694 1.00 95.25 99 MET A O 1
ATOM 735 N N . LEU A 1 100 ? -4.150 -0.096 -0.701 1.00 95.56 100 LEU A N 1
ATOM 736 C CA . LEU A 1 100 ? -3.354 0.486 -1.785 1.00 95.56 100 LEU A CA 1
ATOM 737 C C . LEU A 1 100 ? -1.894 0.008 -1.775 1.00 95.56 100 LEU A C 1
ATOM 739 O O . LEU A 1 100 ? -1.270 -0.034 -2.833 1.00 95.56 100 LEU A O 1
ATOM 743 N N . ALA A 1 101 ? -1.344 -0.396 -0.626 1.00 96.44 101 ALA A N 1
ATOM 744 C CA . ALA A 1 101 ? 0.053 -0.827 -0.527 1.00 96.44 101 ALA A CA 1
ATOM 745 C C . ALA A 1 101 ? 0.411 -2.025 -1.445 1.00 96.44 101 ALA A C 1
ATOM 747 O O . ALA A 1 101 ? 1.411 -1.925 -2.160 1.00 96.44 101 ALA A O 1
ATOM 748 N N . PRO A 1 102 ? -0.386 -3.112 -1.536 1.00 95.81 102 PRO A N 1
ATOM 749 C CA . PRO A 1 102 ? -0.165 -4.172 -2.524 1.00 95.81 102 PRO A CA 1
ATOM 750 C C . PRO A 1 102 ? -0.242 -3.697 -3.981 1.00 95.81 102 PRO A C 1
ATOM 752 O O . PRO A 1 102 ? 0.498 -4.200 -4.821 1.00 95.81 102 PRO A O 1
ATOM 755 N N . VAL A 1 103 ? -1.087 -2.707 -4.293 1.00 94.31 103 VAL A N 1
ATOM 756 C CA . VAL A 1 103 ? -1.156 -2.120 -5.645 1.00 94.31 103 VAL A CA 1
ATOM 757 C C . VAL A 1 103 ? 0.154 -1.401 -5.975 1.00 94.31 103 VAL A C 1
ATOM 759 O O . VAL A 1 103 ? 0.733 -1.628 -7.033 1.00 94.31 103 VAL A O 1
ATOM 762 N N . VAL A 1 104 ? 0.674 -0.596 -5.041 1.00 94.88 104 VAL A N 1
ATOM 763 C CA . VAL A 1 104 ? 1.988 0.068 -5.169 1.00 94.88 104 VAL A CA 1
ATOM 764 C C . VAL A 1 104 ? 3.120 -0.951 -5.323 1.00 94.88 104 VAL A C 1
ATOM 766 O O . VAL A 1 104 ? 4.089 -0.700 -6.038 1.00 94.88 104 VAL A O 1
ATOM 769 N N . ALA A 1 105 ? 3.003 -2.097 -4.652 1.00 94.06 105 ALA A N 1
ATOM 770 C CA . ALA A 1 105 ? 3.985 -3.169 -4.697 1.00 94.06 105 ALA A CA 1
ATOM 771 C C . ALA A 1 105 ? 4.023 -3.885 -6.054 1.00 94.06 105 ALA A C 1
ATOM 773 O O . ALA A 1 105 ? 5.104 -4.166 -6.563 1.00 94.06 105 ALA A O 1
ATOM 774 N N . LEU A 1 106 ? 2.855 -4.198 -6.621 1.00 93.19 106 LEU A N 1
ATOM 775 C CA . LEU A 1 106 ? 2.724 -5.042 -7.813 1.00 93.19 106 LEU A CA 1
ATOM 776 C C . LEU A 1 106 ? 2.764 -4.257 -9.128 1.00 93.19 106 LEU A C 1
ATOM 778 O O . LEU A 1 106 ? 3.121 -4.826 -10.158 1.00 93.19 106 LEU A O 1
ATOM 782 N N . VAL A 1 107 ? 2.424 -2.966 -9.106 1.00 90.56 107 VAL A N 1
ATOM 783 C CA . VAL A 1 107 ? 2.518 -2.089 -10.279 1.00 90.56 107 VAL A CA 1
ATOM 784 C C . VAL A 1 107 ? 3.853 -1.346 -10.225 1.00 90.56 107 VAL A C 1
ATOM 786 O O . VAL A 1 107 ? 4.052 -0.548 -9.311 1.00 90.56 107 VAL A O 1
ATOM 789 N N . PRO A 1 108 ? 4.790 -1.566 -11.160 1.00 87.44 108 PRO A N 1
ATOM 790 C CA . PRO A 1 108 ? 6.082 -0.896 -11.129 1.00 87.44 108 PRO A CA 1
ATOM 791 C C . PRO A 1 108 ? 5.996 0.559 -11.604 1.00 87.44 108 PRO A C 1
ATOM 793 O O . PRO A 1 108 ? 5.090 0.952 -12.339 1.00 87.44 108 PRO A O 1
ATOM 796 N N . THR A 1 109 ? 6.982 1.374 -11.223 1.00 88.38 109 THR A N 1
ATOM 797 C CA . THR A 1 109 ? 7.134 2.720 -11.787 1.0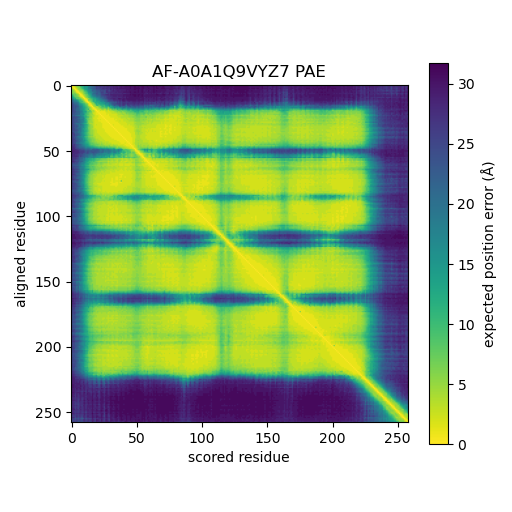0 88.38 109 THR A CA 1
ATOM 798 C C . THR A 1 109 ? 7.633 2.670 -13.218 1.00 88.38 109 THR A C 1
ATOM 800 O O . THR A 1 109 ? 8.442 1.817 -13.581 1.00 88.38 109 THR A O 1
ATOM 803 N N . ARG A 1 110 ? 7.215 3.646 -14.026 1.00 85.88 110 ARG A N 1
ATOM 804 C CA . ARG A 1 110 ? 7.806 3.858 -15.346 1.00 85.88 110 ARG A CA 1
ATOM 805 C C . ARG A 1 110 ? 9.284 4.217 -15.207 1.00 85.88 110 ARG A C 1
ATOM 807 O O . ARG A 1 110 ? 9.649 5.068 -14.394 1.00 85.88 110 ARG A O 1
ATOM 814 N N . VAL A 1 111 ? 10.122 3.581 -16.016 1.00 80.38 111 VAL A N 1
ATOM 815 C CA . VAL A 1 111 ? 11.564 3.840 -16.079 1.00 80.38 111 VAL A CA 1
ATOM 816 C C . VAL A 1 111 ? 11.941 4.385 -17.443 1.00 80.38 111 VAL A C 1
ATOM 818 O O . VAL A 1 111 ? 11.242 4.157 -18.432 1.00 80.38 111 VAL A O 1
ATOM 821 N N . ARG A 1 112 ? 13.051 5.126 -17.495 1.00 75.50 112 ARG A N 1
ATOM 822 C CA . ARG A 1 112 ? 13.682 5.437 -18.777 1.00 75.50 112 ARG A CA 1
ATOM 823 C C . ARG A 1 112 ? 14.252 4.142 -19.363 1.00 75.50 112 ARG A C 1
ATOM 825 O O . ARG A 1 112 ? 14.865 3.381 -18.607 1.00 75.50 112 ARG A O 1
ATOM 832 N N . PRO A 1 113 ? 14.066 3.898 -20.667 1.00 66.94 113 PRO A N 1
ATOM 833 C CA . PRO A 1 113 ? 14.602 2.710 -21.309 1.00 66.94 113 PRO A CA 1
ATOM 834 C C . PRO A 1 113 ? 16.121 2.660 -21.125 1.00 66.94 113 PRO A C 1
ATOM 836 O O . PRO A 1 113 ? 16.824 3.645 -21.350 1.00 66.94 113 PRO A O 1
ATOM 839 N N . THR A 1 114 ? 16.615 1.509 -20.676 1.00 63.22 114 THR A N 1
ATOM 840 C CA . THR A 1 114 ? 18.042 1.167 -20.673 1.00 63.22 114 THR A CA 1
ATOM 841 C C . THR A 1 114 ? 18.199 -0.058 -21.572 1.00 63.22 114 THR A C 1
ATOM 843 O O . THR A 1 114 ? 17.435 -1.011 -21.402 1.00 63.22 114 THR A O 1
ATOM 846 N N . PRO A 1 115 ? 19.118 -0.055 -22.554 1.00 57.47 115 PRO A N 1
ATOM 847 C CA . PRO A 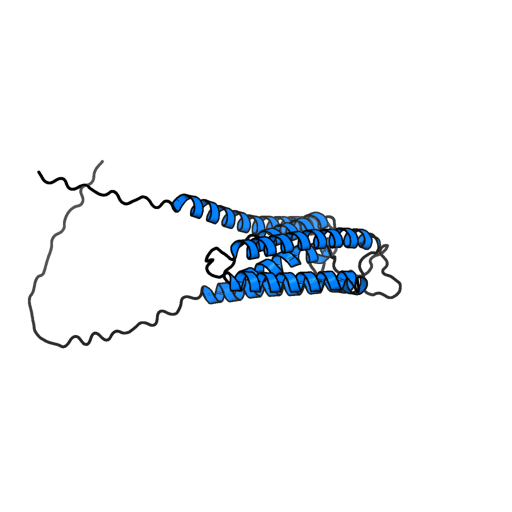1 115 ? 19.284 -1.191 -23.459 1.00 57.47 115 PRO A CA 1
ATOM 848 C C . PRO A 1 115 ? 19.514 -2.499 -22.675 1.00 57.47 115 PRO A C 1
ATOM 850 O O . PRO A 1 115 ? 20.306 -2.478 -21.730 1.00 57.47 115 PRO A O 1
ATOM 853 N N . PRO A 1 116 ? 18.851 -3.625 -23.023 1.00 55.34 116 PRO A N 1
ATOM 854 C CA . PRO A 1 116 ? 18.012 -3.864 -24.206 1.00 55.34 116 PRO A CA 1
ATOM 855 C C . PRO A 1 116 ? 16.496 -3.646 -23.998 1.00 55.34 116 PRO A C 1
ATOM 857 O O . PRO A 1 116 ? 15.722 -3.905 -24.915 1.00 55.34 116 PRO A O 1
ATOM 860 N N . ALA A 1 117 ? 16.047 -3.174 -22.829 1.00 58.69 117 ALA A N 1
ATOM 861 C CA . ALA A 1 117 ? 14.634 -2.890 -22.566 1.00 58.69 117 ALA A CA 1
ATOM 862 C C . ALA A 1 117 ? 14.226 -1.565 -23.236 1.00 58.69 117 ALA A C 1
ATOM 864 O O . ALA A 1 117 ? 14.188 -0.505 -22.606 1.00 58.69 117 ALA A O 1
ATOM 865 N N . ALA A 1 118 ? 13.982 -1.621 -24.546 1.00 62.34 118 ALA A N 1
ATOM 866 C CA . ALA A 1 118 ? 13.459 -0.500 -25.311 1.00 62.34 118 ALA A CA 1
ATOM 867 C C . ALA A 1 118 ? 11.953 -0.359 -25.055 1.00 62.34 118 ALA A C 1
ATOM 869 O O . ALA A 1 118 ? 11.188 -1.318 -25.161 1.00 62.34 118 ALA A O 1
ATOM 870 N N . CYS A 1 119 ? 11.531 0.849 -24.695 1.00 70.50 119 CYS A N 1
ATOM 871 C CA . CYS A 1 119 ? 10.125 1.222 -24.761 1.00 70.50 119 CYS A CA 1
ATOM 872 C C . CYS A 1 119 ? 9.666 1.226 -26.223 1.00 70.50 119 CYS A C 1
ATOM 874 O O . CYS A 1 119 ? 10.497 1.407 -27.112 1.00 70.50 119 CYS A O 1
ATOM 876 N N . ALA A 1 120 ? 8.360 1.072 -26.466 1.00 68.44 120 ALA A N 1
ATOM 877 C CA . ALA A 1 120 ? 7.796 1.282 -27.799 1.00 68.44 120 ALA A CA 1
ATOM 878 C C . ALA A 1 120 ? 8.254 2.634 -28.382 1.00 68.44 120 ALA A C 1
ATOM 880 O O . ALA A 1 120 ? 8.445 3.604 -27.633 1.00 68.44 120 ALA A O 1
ATOM 881 N N . ASP A 1 121 ? 8.454 2.672 -29.700 1.00 63.75 121 ASP A N 1
ATOM 882 C CA . ASP A 1 121 ? 9.122 3.769 -30.402 1.00 63.75 121 ASP A CA 1
ATOM 883 C C . ASP A 1 121 ? 8.537 5.142 -30.024 1.00 63.75 121 ASP A C 1
ATOM 885 O O . ASP A 1 121 ? 7.363 5.432 -30.247 1.00 63.75 121 ASP A O 1
ATOM 889 N N . GLY A 1 122 ? 9.373 5.994 -29.417 1.00 64.00 122 GLY A N 1
ATOM 890 C CA . GLY A 1 122 ? 9.030 7.371 -29.034 1.00 64.00 122 GLY A CA 1
ATOM 891 C C . GLY A 1 122 ? 8.618 7.593 -27.571 1.00 64.00 122 GLY A C 1
ATOM 892 O O . GLY A 1 122 ? 8.522 8.746 -27.144 1.00 64.00 122 GLY A O 1
ATOM 893 N N . ALA A 1 123 ? 8.425 6.547 -26.760 1.00 70.06 123 ALA A N 1
ATOM 894 C CA . ALA A 1 123 ? 8.094 6.717 -25.343 1.00 70.06 123 ALA A CA 1
ATOM 895 C C . ALA A 1 123 ? 9.337 7.039 -24.487 1.00 70.06 123 ALA A C 1
ATOM 897 O O . ALA A 1 123 ? 10.284 6.259 -24.394 1.00 70.06 123 ALA A O 1
ATOM 898 N N . SER A 1 124 ? 9.314 8.180 -23.789 1.00 74.25 124 SER A N 1
ATOM 899 C CA . SER A 1 124 ? 10.414 8.618 -22.911 1.00 74.25 124 SER A CA 1
ATOM 900 C C . SER A 1 124 ? 10.520 7.821 -21.605 1.00 74.25 124 SER A C 1
ATOM 902 O O . SER A 1 124 ? 11.586 7.780 -20.988 1.00 74.25 124 SER A O 1
ATOM 904 N N . THR A 1 125 ? 9.423 7.190 -21.173 1.00 81.31 125 THR A N 1
ATOM 905 C CA . THR A 1 125 ? 9.373 6.274 -20.028 1.00 81.31 125 THR A CA 1
ATOM 906 C C . THR A 1 125 ? 8.296 5.214 -20.250 1.00 81.31 125 THR A C 1
ATOM 908 O O . THR A 1 125 ? 7.220 5.530 -20.759 1.00 81.31 125 THR A O 1
ATOM 911 N N . CYS A 1 126 ? 8.551 3.974 -19.842 1.00 82.25 126 CYS A N 1
ATOM 912 C CA . CYS A 1 126 ? 7.583 2.881 -19.953 1.00 82.25 126 CYS A CA 1
ATOM 913 C C . CYS A 1 126 ? 7.789 1.826 -18.861 1.00 82.25 126 CYS A C 1
ATOM 915 O O . CYS A 1 126 ? 8.744 1.888 -18.080 1.00 82.25 126 CYS A O 1
ATOM 917 N N . VAL A 1 127 ? 6.869 0.863 -18.817 1.00 84.44 127 VAL A N 1
ATOM 918 C CA . VAL A 1 127 ? 7.069 -0.415 -18.132 1.00 84.44 127 VAL A CA 1
ATOM 919 C C . VAL A 1 127 ? 7.600 -1.414 -19.171 1.00 84.44 127 VAL A C 1
ATOM 921 O O . VAL A 1 127 ? 6.989 -1.529 -20.233 1.00 84.44 127 VAL A O 1
ATOM 924 N N . PRO A 1 128 ? 8.719 -2.111 -18.904 1.00 83.44 128 PRO A N 1
ATOM 925 C CA . PRO A 1 128 ? 9.257 -3.134 -19.797 1.00 83.44 128 PRO A CA 1
ATOM 926 C C . PRO A 1 128 ? 8.208 -4.202 -20.180 1.00 83.44 128 PRO A C 1
ATOM 928 O O . PRO A 1 128 ? 7.528 -4.716 -19.282 1.00 83.44 128 PRO A O 1
ATOM 931 N N . PRO A 1 129 ? 8.059 -4.550 -21.478 1.00 82.75 129 PRO A N 1
ATOM 932 C CA . PRO A 1 129 ? 7.021 -5.476 -21.948 1.00 82.75 129 PRO A CA 1
ATOM 933 C C . PRO A 1 129 ? 7.077 -6.872 -21.317 1.00 82.75 129 PRO A C 1
ATOM 935 O O . PRO A 1 129 ? 6.043 -7.515 -21.159 1.00 82.75 129 PRO A O 1
ATOM 938 N N . ASP A 1 130 ? 8.260 -7.332 -20.905 1.00 84.56 130 ASP A N 1
ATOM 939 C CA . ASP A 1 130 ? 8.472 -8.622 -20.238 1.00 84.56 130 ASP A CA 1
ATOM 940 C C . ASP A 1 130 ? 7.768 -8.720 -18.875 1.00 84.56 130 ASP A C 1
ATOM 942 O O . ASP A 1 130 ? 7.421 -9.811 -18.423 1.00 84.56 130 ASP A O 1
ATOM 946 N N . LEU A 1 131 ? 7.514 -7.582 -18.224 1.00 86.19 131 LEU A N 1
ATOM 947 C CA . LEU A 1 131 ? 6.868 -7.539 -16.915 1.00 86.19 131 LEU A CA 1
ATOM 948 C C . LEU A 1 131 ? 5.343 -7.456 -17.006 1.00 86.19 131 LEU A C 1
ATOM 950 O O . LEU A 1 131 ? 4.665 -7.833 -16.048 1.00 86.19 131 LEU A O 1
ATOM 954 N N . VAL A 1 132 ? 4.800 -6.983 -18.132 1.00 85.94 132 VAL A N 1
ATOM 955 C CA . VAL A 1 132 ? 3.362 -6.714 -18.305 1.00 85.94 132 VAL A CA 1
ATOM 956 C C . VAL A 1 132 ? 2.496 -7.954 -18.035 1.00 85.94 132 VAL A C 1
ATOM 958 O O . VAL A 1 132 ? 1.585 -7.841 -17.211 1.00 85.94 132 VAL A O 1
ATOM 961 N N . PRO A 1 133 ? 2.796 -9.155 -18.577 1.00 89.06 133 PRO A N 1
ATOM 962 C CA . PRO A 1 133 ? 1.980 -10.344 -18.311 1.00 89.06 133 PRO A CA 1
ATOM 963 C C . PRO A 1 133 ? 1.934 -10.723 -16.825 1.00 89.06 133 PRO A C 1
ATOM 965 O O . PRO A 1 133 ? 0.889 -11.110 -16.298 1.00 89.06 133 PRO A O 1
ATOM 968 N N . GLY A 1 134 ? 3.065 -10.580 -16.124 1.00 89.88 134 GLY A N 1
ATOM 969 C CA . GLY A 1 134 ? 3.146 -10.838 -14.688 1.00 89.88 134 GLY A CA 1
ATOM 970 C C . GLY A 1 134 ? 2.324 -9.837 -13.876 1.00 89.88 134 GLY A C 1
ATOM 971 O O . GLY A 1 134 ? 1.620 -10.229 -12.946 1.00 89.88 134 GLY A O 1
ATOM 972 N N . ILE A 1 135 ? 2.371 -8.555 -14.248 1.00 89.06 135 ILE A N 1
ATOM 973 C CA . ILE A 1 135 ? 1.589 -7.495 -13.600 1.00 89.06 135 ILE A CA 1
ATOM 974 C C . ILE A 1 135 ? 0.095 -7.748 -13.799 1.00 89.06 135 ILE A C 1
ATOM 976 O O . ILE A 1 135 ? -0.651 -7.720 -12.823 1.00 89.06 135 ILE A O 1
ATOM 980 N N . GLU A 1 136 ? -0.346 -8.055 -15.021 1.00 87.50 136 GLU A N 1
ATOM 981 C CA . GLU A 1 136 ? -1.755 -8.348 -15.303 1.00 87.50 136 GLU A CA 1
ATOM 982 C C . GLU A 1 136 ? -2.276 -9.529 -14.482 1.00 87.50 136 GLU A C 1
ATOM 984 O O . GLU A 1 136 ? -3.321 -9.418 -13.837 1.00 87.50 136 GLU A O 1
ATOM 989 N N . ASN A 1 137 ? -1.542 -10.646 -14.462 1.00 91.94 137 ASN A N 1
ATOM 990 C CA . ASN A 1 137 ? -1.918 -11.822 -13.682 1.00 91.94 137 ASN A CA 1
ATOM 991 C C . ASN A 1 137 ? -2.030 -11.495 -12.185 1.00 91.94 137 ASN A C 1
ATOM 993 O O . ASN A 1 137 ? -3.044 -11.786 -11.547 1.00 91.94 137 ASN A O 1
ATOM 997 N N . ASN A 1 138 ? -1.001 -10.852 -11.631 1.00 93.25 138 ASN A N 1
ATOM 998 C CA . ASN A 1 138 ? -0.934 -10.552 -10.205 1.00 93.25 138 ASN A CA 1
ATOM 999 C C . ASN A 1 138 ? -1.995 -9.530 -9.786 1.00 93.25 138 ASN A C 1
ATOM 1001 O O . ASN A 1 138 ? -2.604 -9.681 -8.729 1.00 93.25 138 ASN A O 1
ATOM 1005 N N . MET A 1 139 ? -2.260 -8.518 -10.615 1.00 90.81 139 MET A N 1
ATOM 1006 C CA . MET A 1 139 ? -3.295 -7.524 -10.345 1.00 90.81 139 MET A CA 1
ATOM 1007 C C . MET A 1 139 ? -4.698 -8.123 -10.427 1.00 90.81 139 MET A C 1
ATOM 1009 O O . MET A 1 139 ? -5.517 -7.851 -9.551 1.00 90.81 139 MET A O 1
ATOM 1013 N N . ARG A 1 140 ? -4.977 -8.986 -11.415 1.00 90.38 140 ARG A N 1
ATOM 1014 C CA . ARG A 1 140 ? -6.252 -9.720 -11.477 1.00 90.38 140 ARG A CA 1
ATOM 1015 C C . ARG A 1 140 ? -6.451 -10.573 -10.223 1.00 90.38 140 ARG A C 1
ATOM 1017 O O . ARG A 1 140 ? -7.514 -10.501 -9.610 1.00 90.38 140 ARG A O 1
ATOM 1024 N N . ALA A 1 141 ? -5.425 -11.310 -9.793 1.00 94.06 141 ALA A N 1
ATOM 1025 C CA . ALA A 1 141 ? -5.476 -12.093 -8.558 1.00 94.06 141 ALA A CA 1
ATOM 1026 C C . ALA A 1 141 ? -5.712 -11.211 -7.317 1.00 94.06 141 ALA A C 1
ATOM 1028 O O . ALA A 1 141 ? -6.571 -11.527 -6.491 1.00 94.06 141 ALA A O 1
ATOM 1029 N N . LEU A 1 142 ? -5.007 -10.078 -7.210 1.00 93.88 142 LEU A N 1
ATOM 1030 C CA . LEU A 1 142 ? -5.172 -9.118 -6.117 1.00 93.88 142 LEU A CA 1
ATOM 1031 C C . LEU A 1 142 ? -6.605 -8.575 -6.054 1.00 93.88 142 LEU A C 1
ATOM 1033 O O . LEU A 1 142 ? -7.188 -8.537 -4.973 1.00 93.88 142 LEU A O 1
ATOM 1037 N N . PHE A 1 143 ? -7.190 -8.188 -7.191 1.00 91.38 143 PHE A N 1
ATOM 1038 C CA . PHE A 1 143 ? -8.561 -7.678 -7.233 1.00 91.38 143 PHE A CA 1
ATOM 1039 C C . PHE A 1 143 ? -9.600 -8.747 -6.898 1.00 91.38 143 PHE A C 1
ATOM 1041 O O . PHE A 1 143 ? -10.557 -8.442 -6.191 1.00 91.38 143 PHE A O 1
ATOM 1048 N N . VAL A 1 144 ? -9.408 -9.998 -7.332 1.00 94.12 144 VAL A N 1
ATOM 1049 C CA . VAL A 1 144 ? -10.300 -11.109 -6.958 1.00 94.12 144 VAL A CA 1
ATOM 1050 C C . VAL A 1 144 ? -10.263 -11.344 -5.449 1.00 94.12 144 VAL A C 1
ATOM 1052 O O . VAL A 1 144 ? -11.310 -11.360 -4.804 1.00 94.12 144 VAL A O 1
ATOM 1055 N N . VAL A 1 145 ? -9.072 -11.465 -4.855 1.00 95.19 145 VAL A N 1
ATOM 1056 C CA . VAL A 1 145 ? -8.938 -11.648 -3.400 1.00 95.19 145 VAL A CA 1
ATOM 1057 C C . VAL A 1 145 ? -9.473 -10.429 -2.643 1.00 95.19 145 VAL A C 1
ATOM 1059 O O . VAL A 1 145 ? -10.189 -10.589 -1.657 1.00 95.19 145 VAL A O 1
ATOM 1062 N N . GLY A 1 146 ? -9.191 -9.214 -3.117 1.00 93.56 146 GLY A N 1
ATOM 1063 C CA . GLY A 1 146 ? -9.725 -7.971 -2.557 1.00 93.56 146 GLY A CA 1
ATOM 1064 C C . GLY A 1 146 ? -11.255 -7.903 -2.602 1.00 93.56 146 GLY A C 1
ATOM 1065 O O . GLY A 1 146 ? -11.889 -7.502 -1.630 1.00 93.56 146 GLY A O 1
ATOM 1066 N N . ALA A 1 147 ? -11.877 -8.355 -3.691 1.00 94.12 147 ALA A N 1
ATOM 1067 C CA . ALA A 1 147 ? -13.329 -8.436 -3.791 1.00 94.12 147 ALA A CA 1
ATOM 1068 C C . ALA A 1 147 ? -13.902 -9.443 -2.782 1.00 94.12 147 ALA A C 1
ATOM 1070 O O . ALA A 1 147 ? -14.863 -9.126 -2.084 1.00 94.12 147 ALA A O 1
ATOM 1071 N N . LEU A 1 148 ? -13.286 -10.621 -2.641 1.00 96.12 148 LEU A N 1
ATOM 1072 C CA . LEU A 1 148 ? -13.709 -11.629 -1.664 1.00 96.12 148 LEU A CA 1
ATOM 1073 C C . LEU A 1 148 ? -13.589 -11.124 -0.219 1.00 96.12 148 LEU A C 1
ATOM 1075 O O . LEU A 1 148 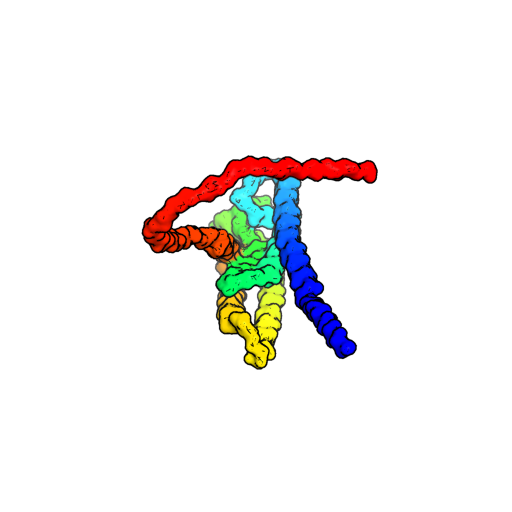? -14.505 -11.332 0.579 1.00 96.12 148 LEU A O 1
ATOM 1079 N N . THR A 1 149 ? -12.503 -10.427 0.126 1.00 93.25 149 THR A N 1
ATOM 1080 C CA . THR A 1 149 ? -12.332 -9.853 1.471 1.00 93.25 149 THR A CA 1
ATOM 1081 C C . THR A 1 149 ? -13.335 -8.736 1.746 1.00 93.25 149 THR A C 1
ATOM 1083 O O . THR A 1 149 ? -13.883 -8.680 2.846 1.00 93.25 149 THR A O 1
ATOM 1086 N N . LEU A 1 150 ? -13.655 -7.897 0.754 1.00 94.25 150 LEU A N 1
ATOM 1087 C CA . LEU A 1 150 ? -14.707 -6.885 0.870 1.00 94.25 150 LEU A CA 1
ATOM 1088 C C . LEU A 1 150 ? -16.096 -7.513 1.014 1.00 94.25 150 LEU A C 1
ATOM 1090 O O . LEU A 1 150 ? -16.868 -7.075 1.864 1.00 94.25 150 LEU A O 1
ATOM 1094 N N . VAL A 1 151 ? -16.412 -8.560 0.247 1.00 95.50 151 VAL A N 1
ATOM 1095 C CA . VAL A 1 151 ? -17.668 -9.318 0.385 1.00 95.50 151 VAL A CA 1
ATOM 1096 C C . VAL A 1 151 ? -17.782 -9.907 1.790 1.00 95.50 151 VAL A C 1
ATOM 1098 O O . VAL A 1 151 ? -18.816 -9.751 2.438 1.00 95.50 151 VAL A O 1
ATOM 1101 N N . PHE A 1 152 ? -16.711 -10.513 2.305 1.00 93.38 152 PHE A N 1
ATOM 1102 C CA . PHE A 1 152 ? -16.669 -11.028 3.672 1.00 93.38 152 PHE A CA 1
ATOM 1103 C C . PHE A 1 152 ? -16.833 -9.912 4.722 1.00 93.38 152 PHE A C 1
ATOM 1105 O O . PHE A 1 152 ? -17.597 -10.058 5.681 1.00 93.38 152 PHE A O 1
ATOM 1112 N N . ALA A 1 153 ? -16.185 -8.761 4.531 1.00 91.25 153 ALA A N 1
ATOM 1113 C CA . ALA A 1 153 ? -16.331 -7.600 5.409 1.00 91.25 153 ALA A CA 1
ATOM 1114 C C . ALA A 1 153 ? -17.769 -7.045 5.402 1.00 91.25 153 ALA A C 1
ATOM 1116 O O . ALA A 1 153 ? -18.327 -6.733 6.454 1.00 91.25 153 ALA A O 1
ATOM 1117 N N . TRP A 1 154 ? -18.418 -6.983 4.237 1.00 93.56 154 TRP A N 1
ATOM 1118 C CA . TRP A 1 154 ? -19.823 -6.589 4.121 1.00 93.56 154 TRP A CA 1
ATOM 1119 C C . TRP A 1 154 ? -20.761 -7.603 4.763 1.00 93.56 154 TRP A C 1
ATOM 1121 O O . TRP A 1 154 ? -21.696 -7.213 5.467 1.00 93.56 154 TRP A O 1
ATOM 1131 N N . TRP A 1 155 ? -20.499 -8.894 4.567 1.00 92.62 155 TRP A N 1
ATOM 1132 C CA . TRP A 1 155 ? -21.283 -9.964 5.169 1.00 92.62 155 TRP A CA 1
ATOM 1133 C C . TRP A 1 155 ? -21.219 -9.916 6.696 1.00 92.62 155 TRP A C 1
ATOM 1135 O O . TRP A 1 155 ? -22.261 -9.959 7.345 1.00 92.62 155 TRP A O 1
ATOM 1145 N N . THR A 1 156 ? -20.030 -9.733 7.275 1.00 88.88 156 THR A N 1
ATOM 1146 C CA . THR A 1 156 ? -19.854 -9.592 8.732 1.00 88.88 156 THR A CA 1
ATOM 1147 C C . THR A 1 156 ? -20.491 -8.310 9.281 1.00 88.88 156 THR A C 1
ATOM 1149 O O . THR A 1 156 ? -21.134 -8.341 10.330 1.00 88.88 156 THR A O 1
ATOM 1152 N N . ALA A 1 157 ? -20.399 -7.189 8.557 1.00 86.44 157 ALA A N 1
ATOM 1153 C CA . ALA A 1 157 ? -21.038 -5.926 8.940 1.00 86.44 157 ALA A CA 1
ATOM 1154 C C . ALA A 1 157 ? -22.577 -5.942 8.815 1.00 86.44 157 ALA A C 1
ATOM 1156 O O . ALA A 1 157 ? -23.274 -5.139 9.458 1.00 86.44 157 ALA A O 1
ATOM 1157 N N . TRP A 1 158 ? -23.123 -6.809 7.955 1.00 86.75 158 TRP A N 1
ATOM 1158 C CA . TRP A 1 158 ? -24.560 -7.039 7.822 1.00 86.75 158 TRP A CA 1
ATOM 1159 C C . TRP A 1 158 ? -25.050 -8.045 8.866 1.00 86.75 158 TRP A C 1
ATOM 1161 O O . TRP A 1 158 ? -26.020 -7.759 9.566 1.00 86.75 158 TRP A O 1
ATOM 1171 N N . SER A 1 159 ? -24.371 -9.176 9.051 1.00 85.88 159 SER A N 1
ATOM 1172 C CA . SER A 1 159 ? -24.783 -10.199 10.020 1.00 85.88 159 SER A CA 1
ATOM 1173 C C . SER A 1 159 ? -24.793 -9.680 11.463 1.00 85.88 159 SER A C 1
ATOM 1175 O O . SER A 1 159 ? -25.593 -10.134 12.279 1.00 85.88 159 SER A O 1
ATOM 1177 N N . SER A 1 160 ? -23.996 -8.653 11.772 1.00 77.38 160 SER A N 1
ATOM 1178 C CA . SER A 1 160 ? -24.007 -7.978 13.071 1.00 77.38 160 SER A CA 1
ATOM 1179 C C . SER A 1 160 ? -25.139 -6.956 13.276 1.00 77.38 160 SER A C 1
ATOM 1181 O O . SER A 1 160 ? -25.214 -6.372 14.354 1.00 77.38 160 SER A O 1
ATOM 1183 N N . ARG A 1 161 ? -26.052 -6.738 12.307 1.00 66.44 161 ARG A N 1
ATOM 1184 C CA . ARG A 1 161 ? -27.140 -5.728 12.384 1.00 66.44 161 ARG A CA 1
ATOM 1185 C C . ARG A 1 161 ? -28.064 -5.858 13.604 1.00 66.44 161 ARG A C 1
ATOM 1187 O O . ARG A 1 161 ? -28.669 -4.858 13.967 1.00 66.44 161 ARG A O 1
ATOM 1194 N N . GLY A 1 162 ? -28.156 -7.036 14.224 1.00 61.09 162 GLY A N 1
ATOM 1195 C CA . GLY A 1 162 ? -28.969 -7.278 15.427 1.00 61.09 162 GLY A CA 1
ATOM 1196 C C . GLY A 1 162 ? -28.234 -7.120 16.765 1.00 61.09 162 GLY A C 1
ATOM 1197 O O . GLY A 1 162 ? -28.864 -7.215 17.812 1.00 61.09 162 GLY A O 1
ATOM 1198 N N . ARG A 1 163 ? -26.913 -6.895 16.762 1.00 63.97 163 ARG A N 1
ATOM 1199 C CA . ARG A 1 163 ? -26.130 -6.612 17.974 1.00 63.97 163 ARG A CA 1
ATOM 1200 C C . ARG A 1 163 ? -25.890 -5.109 18.042 1.00 63.97 163 ARG A C 1
ATOM 1202 O O . ARG A 1 163 ? -25.364 -4.542 17.087 1.00 63.97 163 ARG A O 1
ATOM 1209 N N . GLU A 1 164 ? -26.261 -4.471 19.148 1.00 52.31 164 GLU A N 1
ATOM 1210 C CA . GLU A 1 164 ? -26.050 -3.039 19.389 1.00 52.31 164 GLU A CA 1
ATOM 1211 C C . GLU A 1 164 ? -24.537 -2.738 19.453 1.00 52.31 164 GLU A C 1
ATOM 1213 O O . GLU A 1 164 ? -23.895 -2.767 20.500 1.00 52.31 164 GLU A O 1
ATOM 1218 N N . GLN A 1 165 ? -23.914 -2.561 18.286 1.00 59.78 165 GLN A N 1
ATOM 1219 C CA . GLN A 1 165 ? -22.495 -2.247 18.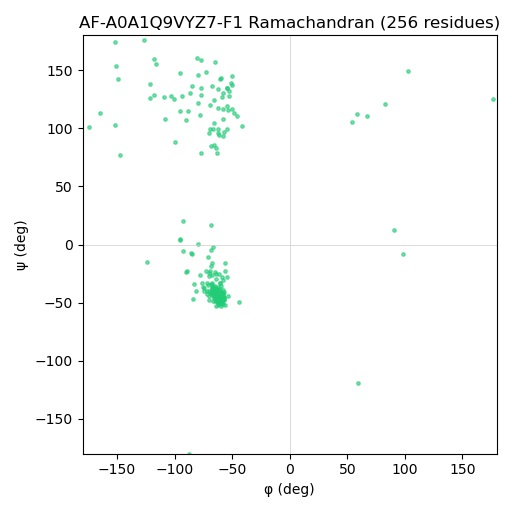161 1.00 59.78 165 GLN A CA 1
ATOM 1220 C C . GLN A 1 165 ? -22.315 -0.732 18.206 1.00 59.78 165 GLN A C 1
ATOM 1222 O O . GLN A 1 165 ? -22.731 -0.011 17.293 1.00 59.78 165 GLN A O 1
ATOM 1227 N N . VAL A 1 166 ? -21.640 -0.252 19.248 1.00 56.09 166 VAL A N 1
ATOM 1228 C CA . VAL A 1 166 ? -21.179 1.137 19.347 1.00 56.09 166 VAL A CA 1
ATOM 1229 C C . VAL A 1 166 ? -20.356 1.478 18.094 1.00 56.09 166 VAL A C 1
ATOM 1231 O O . VAL A 1 166 ? -19.308 0.885 17.854 1.00 56.09 166 VAL A O 1
ATOM 1234 N N . GLY A 1 167 ? -20.841 2.418 17.273 1.00 65.75 167 GLY A N 1
ATOM 1235 C CA . GLY A 1 167 ? -20.144 2.896 16.067 1.00 65.75 167 GLY A CA 1
ATOM 1236 C C . GLY A 1 167 ? -20.443 2.159 14.750 1.00 65.75 167 GLY A C 1
ATOM 1237 O O . GLY A 1 167 ? -19.752 2.398 13.760 1.00 65.75 167 GLY A O 1
ATOM 1238 N N . GLY A 1 168 ? -21.473 1.306 14.681 1.00 74.50 168 GLY A N 1
ATOM 1239 C CA . GLY A 1 168 ? -21.773 0.504 13.481 1.00 74.50 168 GLY A CA 1
ATOM 1240 C C . GLY A 1 168 ? -22.016 1.295 12.179 1.00 74.50 168 GLY A C 1
ATOM 1241 O O . GLY A 1 168 ? -21.681 0.809 11.098 1.00 74.50 168 GLY A O 1
ATOM 1242 N N . SER A 1 169 ? -22.553 2.520 12.249 1.00 79.75 169 SER A N 1
ATOM 1243 C CA . SER A 1 169 ? -22.738 3.382 11.067 1.00 79.75 169 SER A CA 1
ATOM 1244 C C . SER A 1 169 ? -21.411 3.898 10.505 1.00 79.75 169 SER A C 1
ATOM 1246 O O . SER A 1 169 ? -21.224 3.888 9.291 1.00 79.75 169 SER A O 1
ATOM 1248 N N . ALA A 1 170 ? -20.466 4.276 11.372 1.00 83.06 170 ALA A N 1
ATOM 1249 C CA . ALA A 1 170 ? -19.136 4.731 10.973 1.00 83.06 170 ALA A CA 1
ATOM 1250 C C . ALA A 1 170 ? -18.320 3.603 10.324 1.00 83.06 170 ALA A C 1
ATOM 1252 O O . ALA A 1 170 ? -17.682 3.827 9.299 1.00 83.06 170 ALA A O 1
ATOM 1253 N N . VAL A 1 171 ? -18.404 2.379 10.860 1.00 83.44 171 VAL A N 1
ATOM 1254 C CA . VAL A 1 171 ? -17.749 1.197 10.267 1.00 83.44 171 VAL A CA 1
ATOM 1255 C C . VAL A 1 171 ? -18.291 0.918 8.863 1.00 83.44 171 VAL A C 1
ATOM 1257 O O . VAL A 1 171 ? -17.519 0.711 7.931 1.00 83.44 171 VAL A O 1
ATOM 1260 N N . ARG A 1 172 ? -19.618 0.964 8.677 1.00 87.88 172 ARG A N 1
ATOM 1261 C CA . ARG A 1 172 ? -20.244 0.768 7.357 1.00 87.88 172 ARG A CA 1
ATOM 1262 C C . ARG A 1 172 ? -19.899 1.880 6.374 1.00 87.88 172 ARG A C 1
ATOM 1264 O O . ARG A 1 172 ? -19.658 1.585 5.209 1.00 87.88 172 ARG A O 1
ATOM 1271 N N . ALA A 1 173 ? -19.859 3.131 6.830 1.00 89.75 173 ALA A N 1
ATOM 1272 C CA . ALA A 1 173 ? -19.441 4.256 6.001 1.00 89.75 173 ALA A CA 1
ATOM 1273 C C . ALA A 1 173 ? -17.983 4.092 5.545 1.00 89.75 173 ALA A C 1
ATOM 1275 O O . ALA A 1 173 ? -17.699 4.215 4.357 1.00 89.75 173 ALA A O 1
ATOM 1276 N N . GLY A 1 174 ? -17.081 3.726 6.461 1.00 90.31 174 GLY A N 1
ATOM 1277 C CA . GLY A 1 174 ? -15.687 3.433 6.133 1.00 90.31 174 GLY A CA 1
ATOM 1278 C C . GLY A 1 174 ? -15.549 2.285 5.136 1.00 90.31 174 GLY A C 1
ATOM 1279 O O . GLY A 1 174 ? -14.852 2.415 4.134 1.00 90.31 174 GLY A O 1
ATOM 1280 N N . LEU A 1 175 ? -16.282 1.189 5.350 1.00 91.56 175 LEU A N 1
ATOM 1281 C CA . LEU A 1 175 ? -16.306 0.054 4.429 1.00 91.56 175 LEU A CA 1
ATOM 1282 C C . LEU A 1 175 ? -16.845 0.440 3.042 1.00 91.56 175 LEU A C 1
ATOM 1284 O O . LEU A 1 175 ? -16.299 -0.006 2.033 1.00 91.56 175 LEU A O 1
ATOM 1288 N N . ALA A 1 176 ? -17.870 1.292 2.972 1.00 93.75 176 ALA A N 1
ATOM 1289 C CA . ALA A 1 176 ? -18.397 1.811 1.713 1.00 93.75 176 ALA A CA 1
ATOM 1290 C C . ALA A 1 176 ? -17.366 2.652 0.957 1.00 93.75 176 ALA A C 1
ATOM 1292 O O . ALA A 1 176 ? -17.188 2.444 -0.241 1.00 93.75 176 ALA A O 1
ATOM 1293 N N . VAL A 1 177 ? -16.635 3.529 1.651 1.00 94.19 177 VAL A N 1
ATOM 1294 C CA . VAL A 1 177 ? -15.548 4.314 1.047 1.00 94.19 177 VAL A CA 1
ATOM 1295 C C . VAL A 1 177 ? -14.440 3.397 0.522 1.00 94.19 177 VAL A C 1
ATOM 1297 O O . VAL A 1 177 ? -14.047 3.526 -0.635 1.00 94.19 177 VAL A O 1
ATOM 1300 N N . THR A 1 178 ? -13.976 2.430 1.322 1.00 92.56 178 THR A N 1
ATOM 1301 C CA . THR A 1 178 ? -12.950 1.465 0.889 1.00 92.56 178 THR A CA 1
ATOM 1302 C C . THR A 1 178 ? -13.410 0.658 -0.322 1.00 92.56 178 THR A C 1
ATOM 1304 O O . THR A 1 178 ? -12.658 0.506 -1.281 1.00 92.56 178 THR A O 1
ATOM 1307 N N . THR A 1 179 ? -14.666 0.203 -0.322 1.00 94.56 179 THR A N 1
ATOM 1308 C CA . THR A 1 179 ? -15.256 -0.532 -1.450 1.00 94.56 179 THR A CA 1
ATOM 1309 C C . THR A 1 179 ? -15.316 0.337 -2.703 1.00 94.56 179 THR A C 1
ATOM 1311 O O . THR A 1 179 ? -14.930 -0.117 -3.775 1.00 94.56 179 THR A O 1
ATOM 1314 N N . ALA A 1 180 ? -15.747 1.595 -2.583 1.00 96.12 180 ALA A N 1
ATOM 1315 C CA . ALA A 1 180 ? -15.809 2.518 -3.711 1.00 96.12 180 ALA A CA 1
ATOM 1316 C C . ALA A 1 180 ? -14.422 2.744 -4.329 1.00 96.12 180 ALA A C 1
ATOM 1318 O O . ALA A 1 180 ? -14.269 2.633 -5.541 1.00 96.12 180 ALA A O 1
ATOM 1319 N N . VAL A 1 181 ? -13.394 2.983 -3.507 1.00 94.88 181 VAL A N 1
ATOM 1320 C CA . VAL A 1 181 ? -12.014 3.144 -3.996 1.00 94.88 181 VAL A CA 1
ATOM 1321 C C . VAL A 1 181 ? -11.503 1.864 -4.662 1.00 94.88 181 VAL A C 1
ATOM 1323 O O . VAL A 1 181 ? -10.899 1.941 -5.730 1.00 94.88 181 VAL A O 1
ATOM 1326 N N . ALA A 1 182 ? -11.778 0.691 -4.083 1.00 93.44 182 ALA A N 1
ATOM 1327 C CA . ALA A 1 182 ? -11.398 -0.594 -4.671 1.00 93.44 182 ALA A CA 1
ATOM 1328 C C . ALA A 1 182 ? -12.035 -0.804 -6.052 1.00 93.44 182 ALA A C 1
ATOM 1330 O O . ALA A 1 182 ? -11.350 -1.195 -6.996 1.00 93.44 182 ALA A O 1
ATOM 1331 N N . LEU A 1 183 ? -13.332 -0.504 -6.178 1.00 94.00 183 LEU A N 1
ATOM 1332 C CA . LEU A 1 183 ? -14.069 -0.612 -7.435 1.00 94.00 183 LEU A CA 1
ATOM 1333 C C . LEU A 1 183 ? -13.562 0.381 -8.479 1.00 94.00 183 LEU A C 1
ATOM 1335 O O . LEU A 1 183 ? -13.431 0.000 -9.634 1.00 94.00 183 LEU A O 1
ATOM 1339 N N . LEU A 1 184 ? -13.234 1.616 -8.089 1.00 94.50 184 LEU A N 1
ATOM 1340 C CA . LEU A 1 184 ? -12.657 2.606 -9.002 1.00 94.50 184 LEU A CA 1
ATOM 1341 C C . LEU A 1 184 ? -11.302 2.143 -9.551 1.00 94.50 184 LEU A C 1
ATOM 1343 O O . LEU A 1 184 ? -11.083 2.205 -10.757 1.00 94.50 184 LEU A O 1
ATOM 1347 N N . PHE A 1 185 ? -10.413 1.634 -8.692 1.00 91.81 185 PHE A N 1
ATOM 1348 C CA . PHE A 1 185 ? -9.118 1.094 -9.122 1.00 91.81 185 PHE A CA 1
ATOM 1349 C C . PHE A 1 185 ? -9.265 -0.160 -9.991 1.00 91.81 185 PHE A C 1
ATOM 1351 O O . PHE A 1 185 ? -8.562 -0.293 -10.991 1.00 91.81 185 PHE A O 1
ATOM 1358 N N . GLY A 1 186 ? -10.182 -1.063 -9.631 1.00 90.56 186 GLY A N 1
ATOM 1359 C CA . GLY A 1 186 ? -10.481 -2.252 -10.424 1.00 90.56 186 GLY A CA 1
ATOM 1360 C C . GLY A 1 186 ? -11.031 -1.880 -11.797 1.00 90.56 186 GLY A C 1
ATOM 1361 O O . GLY A 1 186 ? -10.483 -2.299 -12.811 1.00 90.56 186 GLY A O 1
ATOM 1362 N N . LEU A 1 187 ? -12.065 -1.035 -11.837 1.00 93.12 187 LEU A N 1
ATOM 1363 C CA . LEU A 1 187 ? -12.673 -0.549 -13.074 1.00 93.12 187 LEU A CA 1
ATOM 1364 C C . LEU A 1 187 ? -11.646 0.149 -13.968 1.00 93.12 187 LEU A C 1
ATOM 1366 O O . LEU A 1 187 ? -11.648 -0.086 -15.169 1.00 93.12 187 LEU A O 1
ATOM 1370 N N . TRP A 1 188 ? -10.750 0.954 -13.392 1.00 92.94 188 TRP A N 1
ATOM 1371 C CA . TRP A 1 188 ? -9.686 1.612 -14.146 1.00 92.94 188 TRP A CA 1
ATOM 1372 C C . TRP A 1 188 ? -8.774 0.601 -14.854 1.00 92.94 188 TRP A C 1
ATOM 1374 O O . TRP A 1 188 ? -8.569 0.729 -16.058 1.00 92.94 188 TRP A O 1
ATOM 1384 N N . LEU A 1 189 ? -8.313 -0.449 -14.160 1.00 89.19 189 LEU A N 1
ATOM 1385 C CA . LEU A 1 189 ? -7.531 -1.520 -14.791 1.00 89.19 189 LEU A CA 1
ATOM 1386 C C . LEU A 1 189 ? -8.314 -2.231 -15.910 1.00 89.19 189 LEU A C 1
ATOM 1388 O O . LEU A 1 189 ? -7.731 -2.569 -16.935 1.00 89.19 189 LEU A O 1
ATOM 1392 N N . PHE A 1 190 ? -9.607 -2.498 -15.707 1.00 88.94 190 PHE A N 1
ATOM 1393 C CA . PHE A 1 190 ? -10.420 -3.241 -16.677 1.00 88.94 190 PHE A CA 1
ATOM 1394 C C . PHE A 1 190 ? -10.792 -2.427 -17.920 1.00 88.94 190 PHE A C 1
ATOM 1396 O O . PHE A 1 190 ? -10.859 -2.994 -19.007 1.00 88.94 190 PHE A O 1
ATOM 1403 N N . VAL A 1 191 ? -11.068 -1.131 -17.765 1.00 92.81 191 VAL A N 1
ATOM 1404 C CA . VAL A 1 191 ? -11.496 -0.254 -18.865 1.00 92.81 191 VAL A CA 1
ATOM 1405 C C . VAL A 1 191 ? -10.304 0.240 -19.677 1.00 92.81 191 VAL A C 1
ATOM 1407 O O . VAL A 1 191 ? -10.396 0.317 -20.898 1.00 92.81 191 VAL A O 1
ATOM 1410 N N . ASP A 1 192 ? -9.197 0.574 -19.013 1.00 90.75 192 ASP A N 1
ATOM 1411 C CA . ASP A 1 192 ? -8.023 1.163 -19.651 1.00 90.75 192 ASP A CA 1
ATOM 1412 C C . ASP A 1 192 ? -6.741 0.715 -18.934 1.00 90.75 192 ASP A C 1
ATOM 1414 O O . ASP A 1 192 ? -6.129 1.429 -18.130 1.00 90.75 192 ASP A O 1
ATOM 1418 N N . ALA A 1 193 ? -6.351 -0.528 -19.224 1.00 86.38 193 ALA A N 1
ATOM 1419 C CA . ALA A 1 193 ? -5.163 -1.148 -18.654 1.00 86.38 193 ALA A CA 1
ATOM 1420 C C . ALA A 1 193 ? -3.882 -0.372 -19.000 1.00 86.38 193 ALA A C 1
ATOM 1422 O O . ALA A 1 193 ? -2.968 -0.312 -18.179 1.00 86.38 193 ALA A O 1
ATOM 1423 N N . GLU A 1 194 ? -3.811 0.259 -20.175 1.00 85.12 194 GLU A N 1
ATOM 1424 C CA . GLU A 1 194 ? -2.641 1.034 -20.589 1.00 85.12 194 GLU A CA 1
ATOM 1425 C C . GLU A 1 194 ? -2.458 2.278 -19.718 1.00 85.12 194 GLU A C 1
ATOM 1427 O O . GLU A 1 194 ? -1.369 2.505 -19.172 1.00 85.12 194 GLU A O 1
ATOM 1432 N N . SER A 1 195 ? -3.521 3.065 -19.503 1.00 88.00 195 SER A N 1
ATOM 1433 C CA . SER A 1 195 ? -3.415 4.223 -18.614 1.00 88.00 195 SER A CA 1
ATOM 1434 C C . SER A 1 195 ? -3.207 3.809 -17.159 1.00 88.00 195 SER A C 1
ATOM 1436 O O . SER A 1 195 ? -2.434 4.468 -16.452 1.00 88.00 195 SER A O 1
ATOM 1438 N N . PHE A 1 196 ? -3.782 2.681 -16.726 1.00 88.56 196 PHE A N 1
ATOM 1439 C CA . PHE A 1 196 ? -3.511 2.100 -15.412 1.00 88.56 196 PHE A CA 1
ATOM 1440 C C . PHE A 1 196 ? -2.036 1.719 -15.245 1.00 88.56 196 PHE A C 1
ATOM 1442 O O . PHE A 1 196 ? -1.418 2.083 -14.247 1.00 88.56 196 PHE A O 1
ATOM 1449 N N . LEU A 1 197 ? -1.418 1.050 -16.218 1.00 85.25 197 LEU A N 1
ATOM 1450 C CA . LEU A 1 197 ? 0.015 0.738 -16.174 1.00 85.25 197 LEU A CA 1
ATOM 1451 C C . LEU A 1 197 ? 0.873 2.013 -16.191 1.00 85.25 197 LEU A C 1
ATOM 1453 O O . LEU A 1 197 ? 1.949 2.055 -15.594 1.00 85.25 197 LEU A O 1
ATOM 1457 N N . SER A 1 198 ? 0.385 3.084 -16.820 1.00 85.50 198 SER A N 1
ATOM 1458 C CA . SER A 1 198 ? 1.097 4.361 -16.868 1.00 85.50 198 SER A CA 1
ATOM 1459 C C . SER A 1 198 ? 1.053 5.136 -15.539 1.00 85.50 198 SER A C 1
ATOM 1461 O O . SER A 1 198 ? 2.052 5.747 -15.140 1.00 85.50 198 SER A O 1
ATOM 1463 N N . ALA A 1 199 ? -0.080 5.155 -14.835 1.00 89.19 199 ALA A N 1
ATOM 1464 C CA . ALA A 1 199 ? -0.290 6.055 -13.697 1.00 89.19 199 ALA A CA 1
ATOM 1465 C C . ALA A 1 199 ? -0.674 5.342 -12.395 1.00 89.19 199 ALA A C 1
ATOM 1467 O O . ALA A 1 199 ? -0.543 5.937 -11.328 1.00 89.19 199 ALA A O 1
ATOM 1468 N N . GLY A 1 200 ? -1.069 4.071 -12.453 1.00 91.00 200 GLY A N 1
ATOM 1469 C CA . GLY A 1 200 ? -1.585 3.286 -11.332 1.00 91.00 200 GLY A CA 1
ATOM 1470 C C . GLY A 1 200 ? -0.654 3.273 -10.127 1.00 91.00 200 GLY A C 1
ATOM 1471 O O . GLY A 1 200 ? -1.110 3.535 -9.015 1.00 91.00 200 GLY A O 1
ATOM 1472 N N . HIS A 1 201 ? 0.656 3.086 -10.340 1.00 93.19 201 HIS A N 1
ATOM 1473 C CA . HIS A 1 201 ? 1.639 3.163 -9.253 1.00 93.19 201 HIS A CA 1
ATOM 1474 C C . HIS A 1 201 ? 1.630 4.534 -8.568 1.00 93.19 201 HIS A C 1
ATOM 1476 O O . HIS A 1 201 ? 1.520 4.616 -7.348 1.00 93.19 201 HIS A O 1
ATOM 1482 N N . ASN A 1 202 ? 1.751 5.619 -9.340 1.00 92.81 202 ASN A N 1
ATOM 1483 C CA . ASN A 1 202 ? 1.867 6.970 -8.787 1.00 92.81 202 ASN A CA 1
ATOM 1484 C C . ASN A 1 202 ? 0.579 7.388 -8.076 1.00 92.81 202 ASN A C 1
ATOM 1486 O O . ASN A 1 202 ? 0.642 7.916 -6.968 1.00 92.81 202 ASN A O 1
ATOM 1490 N N . THR A 1 203 ? -0.578 7.104 -8.676 1.00 94.75 203 THR A N 1
ATOM 1491 C CA . THR A 1 203 ? -1.882 7.382 -8.070 1.00 94.75 203 THR A CA 1
ATOM 1492 C C . THR A 1 203 ? -2.038 6.611 -6.762 1.00 94.75 203 THR A C 1
ATOM 1494 O O . THR A 1 203 ? -2.318 7.219 -5.731 1.00 94.75 203 THR A O 1
ATOM 1497 N N . ALA A 1 204 ? -1.773 5.298 -6.757 1.00 95.25 204 ALA A N 1
ATOM 1498 C CA . ALA A 1 204 ? -1.859 4.488 -5.542 1.00 95.25 204 ALA A CA 1
ATOM 1499 C C . ALA A 1 204 ? -0.886 4.973 -4.457 1.00 95.25 204 ALA A C 1
ATOM 1501 O O . ALA A 1 204 ? -1.280 5.116 -3.301 1.00 95.25 204 ALA A O 1
ATOM 1502 N N . ALA A 1 205 ? 0.363 5.278 -4.822 1.00 94.88 205 ALA A N 1
ATOM 1503 C CA . ALA A 1 205 ? 1.389 5.714 -3.882 1.00 94.88 205 ALA A CA 1
ATOM 1504 C C . ALA A 1 205 ? 1.040 7.064 -3.245 1.00 94.88 205 ALA A C 1
ATOM 1506 O O . ALA A 1 205 ? 1.078 7.190 -2.022 1.00 94.88 205 ALA A O 1
ATOM 1507 N N . ILE A 1 206 ? 0.655 8.061 -4.048 1.00 95.31 206 ILE A N 1
ATOM 1508 C CA . ILE A 1 206 ? 0.278 9.391 -3.552 1.00 95.31 206 ILE A CA 1
ATOM 1509 C C . ILE A 1 206 ? -0.927 9.282 -2.617 1.00 95.31 206 ILE A C 1
ATOM 1511 O O . ILE A 1 206 ? -0.888 9.817 -1.509 1.00 95.31 206 ILE A O 1
ATOM 1515 N N . THR A 1 207 ? -1.972 8.551 -3.018 1.00 95.56 207 THR A N 1
ATOM 1516 C CA . THR A 1 207 ? -3.162 8.359 -2.182 1.00 95.56 207 THR A CA 1
ATOM 1517 C C . THR A 1 207 ? -2.823 7.621 -0.886 1.00 95.56 207 THR A C 1
ATOM 1519 O O . THR A 1 207 ? -3.259 8.047 0.184 1.00 95.56 207 THR A O 1
ATOM 1522 N N . MET A 1 208 ? -2.003 6.568 -0.944 1.00 95.31 208 MET A N 1
ATOM 1523 C CA . MET A 1 208 ? -1.557 5.815 0.232 1.00 95.31 208 MET A CA 1
ATOM 1524 C C . MET A 1 208 ? -0.789 6.708 1.214 1.00 95.31 208 MET A C 1
ATOM 1526 O O . MET A 1 208 ? -1.127 6.751 2.399 1.00 95.31 208 MET A O 1
ATOM 1530 N N . PHE A 1 209 ? 0.217 7.452 0.743 1.00 95.12 209 PHE A N 1
ATOM 1531 C CA . PHE A 1 209 ? 0.991 8.352 1.600 1.00 95.12 209 PHE A CA 1
ATOM 1532 C C . PHE A 1 209 ? 0.131 9.480 2.168 1.00 95.12 209 PHE A C 1
ATOM 1534 O O . PHE A 1 209 ? 0.250 9.780 3.354 1.00 95.12 209 PHE A O 1
ATOM 1541 N N . ALA A 1 210 ? -0.774 10.060 1.375 1.00 96.31 210 ALA A N 1
ATOM 1542 C CA . ALA A 1 210 ? -1.714 11.069 1.856 1.00 96.31 210 ALA A CA 1
ATOM 1543 C C . ALA A 1 210 ? -2.599 10.525 2.990 1.00 96.31 210 ALA A C 1
ATOM 1545 O O . ALA A 1 210 ? -2.769 11.197 4.008 1.00 96.31 210 ALA A O 1
ATOM 1546 N N . CYS A 1 211 ? -3.095 9.289 2.862 1.00 94.56 211 CYS A N 1
ATOM 1547 C CA . CYS A 1 211 ? -3.872 8.621 3.907 1.00 94.56 211 CYS A CA 1
ATOM 1548 C C . CYS A 1 211 ? -3.048 8.427 5.189 1.00 94.56 211 CYS A C 1
ATOM 1550 O O . CYS A 1 211 ? -3.506 8.792 6.270 1.00 94.56 211 CYS A O 1
ATOM 1552 N N . ILE A 1 212 ? -1.815 7.920 5.082 1.00 92.62 212 ILE A N 1
ATOM 1553 C CA . ILE A 1 212 ? -0.923 7.719 6.239 1.00 92.62 212 ILE A CA 1
ATOM 1554 C C . ILE A 1 212 ? -0.603 9.055 6.925 1.00 92.62 212 ILE A C 1
ATOM 1556 O O . ILE A 1 212 ? -0.693 9.163 8.148 1.00 92.62 212 ILE A O 1
ATOM 1560 N N . VAL A 1 213 ? -0.262 10.091 6.153 1.00 94.19 213 VAL A N 1
ATOM 1561 C CA . VAL A 1 213 ? 0.027 11.433 6.680 1.00 94.19 213 VAL A CA 1
ATOM 1562 C C . VAL A 1 213 ? -1.194 12.009 7.395 1.00 94.19 213 VAL A C 1
ATOM 1564 O O . VAL A 1 213 ? -1.062 12.531 8.503 1.00 94.19 213 VAL A O 1
ATOM 1567 N N . ALA A 1 214 ? -2.385 11.871 6.814 1.00 93.44 214 ALA A N 1
ATOM 1568 C CA . ALA A 1 214 ? -3.625 12.311 7.439 1.00 93.44 214 ALA A CA 1
ATOM 1569 C C . ALA A 1 214 ? -3.890 11.586 8.770 1.00 93.44 214 ALA A C 1
ATOM 1571 O O . ALA A 1 214 ? -4.208 12.250 9.760 1.00 93.44 214 ALA A O 1
ATOM 1572 N N . VAL A 1 215 ? -3.667 10.265 8.842 1.00 91.81 215 VAL A N 1
ATOM 1573 C CA . VAL A 1 215 ? -3.744 9.509 10.108 1.00 91.81 215 VAL A CA 1
ATOM 1574 C C . VAL A 1 215 ? -2.801 10.110 11.148 1.00 91.81 215 VAL A C 1
ATOM 1576 O O . VAL A 1 215 ? -3.242 10.476 12.235 1.00 91.81 215 VAL A O 1
ATOM 1579 N N . VAL A 1 216 ? -1.523 10.301 10.805 1.00 90.25 216 VAL A N 1
ATOM 1580 C CA . VAL A 1 216 ? -0.525 10.865 11.729 1.00 90.25 216 VAL A CA 1
ATOM 1581 C C . VAL A 1 216 ? -0.933 12.252 12.228 1.00 90.25 216 VAL A C 1
ATOM 1583 O O . VAL A 1 216 ? -0.827 12.529 13.427 1.00 90.25 216 VAL A O 1
ATOM 1586 N N . ILE A 1 217 ? -1.413 13.125 11.338 1.00 91.44 217 ILE A N 1
ATOM 1587 C CA . ILE A 1 217 ? -1.826 14.490 11.688 1.00 91.44 217 ILE A CA 1
ATOM 1588 C C . ILE A 1 217 ? -2.945 14.465 12.721 1.00 91.44 217 ILE A C 1
ATOM 1590 O O . ILE A 1 217 ? -2.880 15.190 13.719 1.00 91.44 217 ILE A O 1
ATOM 1594 N N . ILE A 1 218 ? -3.966 13.646 12.507 1.00 89.69 218 ILE A N 1
ATOM 1595 C CA . ILE A 1 218 ? -5.146 13.715 13.354 1.00 89.69 218 ILE A CA 1
ATOM 1596 C C . ILE A 1 218 ? -4.942 12.910 14.644 1.00 89.69 218 ILE A C 1
ATOM 1598 O O . ILE A 1 218 ? -5.345 13.387 15.705 1.00 89.69 218 ILE A O 1
ATOM 1602 N N . THR A 1 219 ? -4.201 11.796 14.618 1.00 87.12 219 THR A N 1
ATOM 1603 C CA . THR A 1 219 ? -3.750 11.124 15.849 1.00 87.12 219 THR A CA 1
ATOM 1604 C C . THR A 1 219 ? -2.920 12.085 16.710 1.00 87.12 219 THR A C 1
ATOM 1606 O O . THR A 1 219 ? -3.125 12.187 17.925 1.00 87.12 219 THR A O 1
ATOM 1609 N N . ARG A 1 220 ? -2.020 12.871 16.098 1.00 88.94 220 ARG A N 1
ATOM 1610 C CA . ARG A 1 220 ? -1.261 13.920 16.798 1.00 88.94 220 ARG A CA 1
ATOM 1611 C C . ARG A 1 220 ? -2.176 15.012 17.349 1.00 88.94 220 ARG A C 1
ATOM 1613 O O . ARG A 1 220 ? -1.981 15.433 18.487 1.00 88.94 220 ARG A O 1
ATOM 1620 N N . ALA A 1 221 ? -3.148 15.486 16.571 1.00 86.25 221 ALA A N 1
ATOM 1621 C CA . ALA A 1 221 ? -4.090 16.517 17.004 1.00 86.25 221 ALA A CA 1
ATOM 1622 C C . ALA A 1 221 ? -4.926 16.058 18.210 1.00 86.25 221 ALA A C 1
ATOM 1624 O O . ALA A 1 221 ? -5.083 16.823 19.159 1.00 86.25 221 ALA A O 1
ATOM 1625 N N . ALA A 1 222 ? -5.375 14.800 18.210 1.00 80.81 222 ALA A N 1
ATOM 1626 C CA . ALA A 1 222 ? -6.110 14.184 19.312 1.00 80.81 222 ALA A CA 1
ATOM 1627 C C . ALA A 1 222 ? -5.253 13.982 20.576 1.00 80.81 222 ALA A C 1
ATOM 1629 O O . ALA A 1 222 ? -5.780 13.982 21.686 1.00 80.81 222 ALA A O 1
ATOM 1630 N N . SER A 1 223 ? -3.933 13.846 20.416 1.00 75.69 223 SER A N 1
ATOM 1631 C CA . SER A 1 223 ? -2.979 13.630 21.514 1.00 75.69 223 SER A CA 1
ATOM 1632 C C . SER A 1 223 ? -2.493 14.925 22.179 1.00 75.69 223 SER A C 1
ATOM 1634 O O . SER A 1 223 ? -1.780 14.867 23.182 1.00 75.69 223 SER A O 1
ATOM 1636 N N . ARG A 1 224 ? -2.834 16.107 21.643 1.00 76.12 224 ARG A N 1
ATOM 1637 C CA . ARG A 1 224 ? -2.450 17.384 22.263 1.00 76.12 224 ARG A CA 1
ATOM 1638 C C . ARG A 1 224 ? -3.168 17.526 23.612 1.00 76.12 224 ARG A C 1
ATOM 1640 O O . ARG A 1 224 ? -4.399 17.474 23.629 1.00 76.12 224 ARG A O 1
ATOM 1647 N N . PRO A 1 225 ? -2.447 17.736 24.733 1.00 64.62 225 PRO A N 1
ATOM 1648 C CA . PRO A 1 225 ? -3.076 17.971 26.024 1.00 64.62 225 PRO A CA 1
ATOM 1649 C C . PRO A 1 225 ? -4.040 19.144 25.889 1.00 64.62 225 PRO A C 1
ATOM 1651 O O . PRO A 1 225 ? -3.627 20.250 25.534 1.00 64.62 225 PRO A O 1
ATOM 1654 N N . ARG A 1 226 ? -5.329 18.902 26.142 1.00 62.03 226 ARG A N 1
ATOM 1655 C CA . ARG A 1 226 ? -6.326 19.968 26.230 1.00 62.03 226 ARG A CA 1
ATOM 1656 C C . ARG A 1 226 ? -5.823 20.896 27.329 1.00 62.03 226 ARG A C 1
ATOM 1658 O O . ARG A 1 226 ? -5.769 20.473 28.484 1.00 62.03 226 ARG A O 1
ATOM 1665 N N . ALA A 1 227 ? -5.334 22.082 26.951 1.00 59.88 227 ALA A N 1
ATOM 1666 C CA . ALA A 1 227 ? -4.757 23.039 27.883 1.00 59.88 227 ALA A CA 1
ATOM 1667 C C . ALA A 1 227 ? -5.734 23.170 29.047 1.00 59.88 227 ALA A C 1
ATOM 1669 O O . ALA A 1 227 ? -6.886 23.554 28.850 1.00 59.88 227 ALA A O 1
ATOM 1670 N N . ARG A 1 228 ? -5.299 22.714 30.225 1.00 58.16 228 ARG A N 1
ATOM 1671 C CA . ARG A 1 228 ? -6.111 22.675 31.431 1.00 58.16 228 ARG A CA 1
ATOM 1672 C C . ARG A 1 228 ? -6.444 24.127 31.730 1.00 58.16 228 ARG A C 1
ATOM 1674 O O . ARG A 1 228 ? -5.609 24.830 32.295 1.00 58.16 228 ARG A O 1
ATOM 1681 N N . THR A 1 229 ? -7.614 24.591 31.293 1.00 53.66 229 THR A N 1
ATOM 1682 C CA . THR A 1 229 ? -8.193 25.857 31.721 1.00 53.66 229 THR A CA 1
ATOM 1683 C C . THR A 1 229 ? -8.218 25.773 33.233 1.00 53.66 229 THR A C 1
ATOM 1685 O O . THR A 1 229 ? -9.027 25.057 33.821 1.00 53.66 229 THR A O 1
ATOM 1688 N N . ARG A 1 230 ? -7.223 26.409 33.861 1.00 50.19 230 ARG A N 1
ATOM 1689 C CA . ARG A 1 230 ? -7.202 26.683 35.288 1.00 50.19 230 ARG A CA 1
ATOM 1690 C C . ARG A 1 230 ? -8.476 27.475 35.526 1.00 50.19 230 ARG A C 1
ATOM 1692 O O . ARG A 1 230 ? -8.507 28.674 35.291 1.00 50.19 230 ARG A O 1
ATOM 1699 N N . SER A 1 231 ? -9.528 26.784 35.952 1.00 51.94 231 SER A N 1
ATOM 1700 C CA . SER A 1 231 ? -10.585 27.401 36.725 1.00 51.94 231 SER A CA 1
ATOM 1701 C C . SER A 1 231 ? -9.885 27.972 37.949 1.00 51.94 231 SER A C 1
ATOM 1703 O O . SER A 1 231 ? -9.605 27.258 38.913 1.00 51.94 231 SER A O 1
ATOM 1705 N N . THR A 1 232 ? -9.506 29.244 37.876 1.00 52.75 232 THR A N 1
ATOM 1706 C CA . THR A 1 232 ? -9.302 30.080 39.049 1.00 52.75 232 THR A CA 1
ATOM 1707 C C . THR A 1 232 ? -10.660 30.177 39.725 1.00 52.75 232 THR A C 1
ATOM 1709 O O . THR A 1 232 ? -11.392 31.146 39.549 1.00 52.75 232 THR A O 1
ATOM 1712 N N . ALA A 1 233 ? -11.023 29.121 40.455 1.00 51.16 233 ALA A N 1
ATOM 1713 C CA . ALA A 1 233 ? -12.041 29.199 41.475 1.00 51.16 233 ALA A CA 1
ATOM 1714 C C . ALA A 1 233 ? -11.491 30.187 42.500 1.00 51.16 233 ALA A C 1
ATOM 1716 O O . ALA A 1 233 ? -10.587 29.879 43.279 1.00 51.16 233 ALA A O 1
ATOM 1717 N N . SER A 1 234 ? -11.968 31.423 42.405 1.00 52.47 234 SER A N 1
ATOM 1718 C CA . SER A 1 234 ? -11.758 32.446 43.405 1.00 52.47 234 SER A CA 1
ATOM 1719 C C . SER A 1 234 ? -12.383 31.948 44.703 1.00 52.47 234 SER A C 1
ATOM 1721 O O . SER A 1 234 ? -13.574 32.141 44.945 1.00 52.47 234 SER A O 1
ATOM 1723 N N . HIS A 1 235 ? 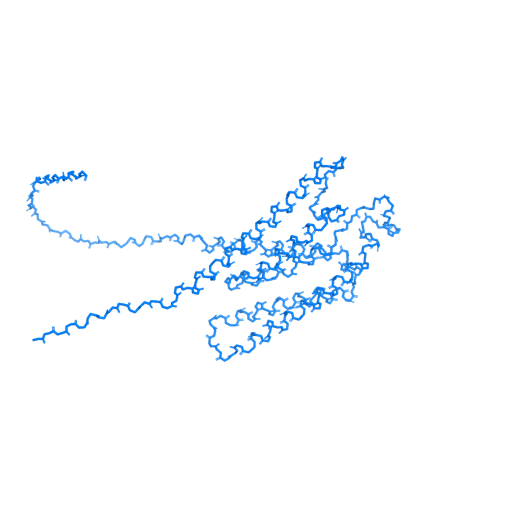-11.587 31.315 45.560 1.00 47.97 235 HIS A N 1
ATOM 1724 C CA . HIS A 1 235 ? -11.893 31.292 46.980 1.00 47.97 235 HIS A CA 1
ATOM 1725 C C . HIS A 1 235 ? -11.767 32.733 47.488 1.00 47.97 235 HIS A C 1
ATOM 1727 O O . HIS A 1 235 ? -10.726 33.154 47.985 1.00 47.97 235 HIS A O 1
ATOM 1733 N N . ARG A 1 236 ? -12.849 33.511 47.351 1.00 52.31 236 ARG A N 1
ATOM 1734 C CA . ARG A 1 236 ? -13.153 34.583 48.300 1.00 52.31 236 ARG A CA 1
ATOM 1735 C C . ARG A 1 236 ? -13.514 33.892 49.612 1.00 52.31 236 ARG A C 1
ATOM 1737 O O . ARG A 1 236 ? -14.678 33.624 49.876 1.00 52.31 236 ARG A O 1
ATOM 1744 N N . ALA A 1 237 ? -12.498 33.554 50.397 1.00 47.72 237 ALA A N 1
ATOM 1745 C CA . ALA A 1 237 ? -12.671 33.319 51.818 1.00 47.72 237 ALA A CA 1
ATOM 1746 C C . ALA A 1 237 ? -12.454 34.666 52.511 1.00 47.72 237 ALA A C 1
ATOM 1748 O O . ALA A 1 237 ? -11.354 35.215 52.537 1.00 47.72 237 ALA A O 1
ATOM 1749 N N . SER A 1 238 ? -13.566 35.222 52.966 1.00 49.06 238 SER A N 1
ATOM 1750 C CA . SER A 1 238 ? -13.679 36.382 53.832 1.00 49.06 238 SER A CA 1
ATOM 1751 C C . SER A 1 238 ? -12.800 36.260 55.079 1.00 49.06 238 SER A C 1
ATOM 1753 O O . SER A 1 238 ? -12.718 35.214 55.718 1.00 49.06 238 SER A O 1
ATOM 1755 N N . SER A 1 239 ? -12.176 37.381 55.417 1.00 50.00 239 SER A N 1
ATOM 1756 C CA . SER A 1 239 ? -11.492 37.704 56.666 1.00 50.00 239 SER A CA 1
ATOM 1757 C C . SER A 1 239 ? -12.318 37.418 57.927 1.00 50.00 239 SER A C 1
ATOM 1759 O O . SER A 1 239 ? -13.471 37.841 57.968 1.00 50.00 239 SER A O 1
ATOM 1761 N N . ALA A 1 240 ? -11.696 36.845 58.970 1.00 43.12 240 ALA A N 1
ATOM 1762 C CA . ALA A 1 240 ? -11.751 37.335 60.363 1.00 43.12 240 ALA A CA 1
ATOM 1763 C C . ALA A 1 240 ? -11.004 36.413 61.362 1.00 43.12 240 ALA A C 1
ATOM 1765 O O . ALA A 1 240 ? -11.364 35.252 61.523 1.00 43.12 240 ALA A O 1
ATOM 1766 N N . GLY A 1 241 ? -10.054 36.985 62.117 1.00 37.78 241 GLY A N 1
ATOM 1767 C CA . GLY A 1 241 ? -9.846 36.668 63.544 1.00 37.78 241 GLY A CA 1
ATOM 1768 C C . GLY A 1 241 ? -8.681 35.743 63.956 1.00 37.78 241 GLY A C 1
ATOM 1769 O O . GLY A 1 241 ? -8.279 34.895 63.173 1.00 37.78 241 GLY A O 1
ATOM 1770 N N . PRO A 1 242 ? -8.095 35.918 65.166 1.00 51.25 242 PRO A N 1
ATOM 1771 C CA . PRO A 1 242 ? -6.644 35.852 65.365 1.00 51.25 242 PRO A CA 1
ATOM 1772 C C . PRO A 1 242 ? -6.125 34.740 66.310 1.00 51.25 242 PRO A C 1
ATOM 1774 O O . PRO A 1 242 ? -6.809 34.283 67.217 1.00 51.25 242 PRO A O 1
ATOM 1777 N N . THR A 1 243 ? -4.832 34.421 66.142 1.00 50.97 243 THR A N 1
ATOM 1778 C CA . THR A 1 243 ? -3.851 33.953 67.156 1.00 50.97 243 THR A CA 1
ATOM 1779 C C . THR A 1 243 ? -4.106 32.673 67.972 1.00 50.97 243 THR A C 1
ATOM 1781 O O . THR A 1 243 ? -4.852 32.692 68.939 1.00 50.97 243 THR A O 1
ATOM 1784 N N . ALA A 1 244 ? -3.293 31.635 67.724 1.00 43.16 244 ALA A N 1
ATOM 1785 C CA . ALA A 1 244 ? -2.615 30.794 68.736 1.00 43.16 244 ALA A CA 1
ATOM 1786 C C . ALA A 1 244 ? -1.674 29.811 68.002 1.00 43.16 244 ALA A C 1
ATOM 1788 O O . ALA A 1 244 ? -2.116 28.933 67.276 1.00 43.16 244 ALA A O 1
ATOM 1789 N N . ARG A 1 245 ? -0.360 30.070 67.946 1.00 50.16 245 ARG A N 1
ATOM 1790 C CA . ARG A 1 245 ? 0.647 29.507 68.869 1.00 50.16 245 ARG A CA 1
ATOM 1791 C C . ARG A 1 245 ? 0.576 27.975 68.925 1.00 50.16 245 ARG A C 1
ATOM 1793 O O . ARG A 1 245 ? -0.291 27.482 69.613 1.00 50.16 245 ARG A O 1
ATOM 1800 N N . TRP A 1 246 ? 1.524 27.270 68.297 1.00 41.53 246 TRP A N 1
ATOM 1801 C CA . TRP A 1 246 ? 2.274 26.148 68.895 1.00 41.53 246 TRP A CA 1
ATOM 1802 C C . TRP A 1 246 ? 3.508 25.830 68.037 1.00 41.53 246 TRP A C 1
ATOM 1804 O O . TRP A 1 246 ? 3.424 25.430 66.879 1.00 41.53 246 TRP A O 1
ATOM 1814 N N . ARG A 1 247 ? 4.681 26.084 68.622 1.00 48.00 247 ARG A N 1
ATOM 1815 C CA . ARG A 1 247 ? 5.989 25.655 68.124 1.00 48.00 247 ARG A CA 1
ATOM 1816 C C . ARG A 1 247 ? 6.226 24.195 68.527 1.00 48.00 247 ARG A C 1
ATOM 1818 O O . ARG A 1 247 ? 5.732 23.741 69.552 1.00 48.00 247 ARG A O 1
ATOM 1825 N N . SER A 1 248 ? 7.162 23.591 67.796 1.00 46.25 248 SER A N 1
ATOM 1826 C CA . SER A 1 248 ? 8.162 22.603 68.231 1.00 46.25 248 SER A CA 1
ATOM 1827 C C . SER A 1 248 ? 7.804 21.112 68.346 1.00 46.25 248 SER A C 1
ATOM 1829 O O . SER A 1 248 ? 7.048 20.689 69.203 1.00 46.25 248 SER A O 1
ATOM 1831 N N . ARG A 1 249 ? 8.584 20.349 67.560 1.00 49.16 249 ARG A N 1
ATOM 1832 C CA . ARG A 1 249 ? 9.345 19.138 67.924 1.00 49.16 249 ARG A CA 1
ATOM 1833 C C . ARG A 1 249 ? 8.559 17.879 68.308 1.00 49.16 249 ARG A C 1
ATOM 1835 O O . ARG A 1 249 ? 8.147 17.706 69.445 1.00 49.16 249 ARG A O 1
ATOM 1842 N N . CYS A 1 250 ? 8.638 16.886 67.424 1.00 49.00 250 CYS A N 1
ATOM 1843 C CA . CYS A 1 250 ? 9.005 15.530 67.833 1.00 49.00 250 CYS A CA 1
ATOM 1844 C C . CYS A 1 250 ? 9.692 14.789 66.679 1.00 49.00 250 CYS A C 1
ATOM 1846 O O . CYS A 1 250 ? 9.060 14.322 65.738 1.00 49.00 250 CYS A O 1
ATOM 1848 N N . SER A 1 251 ? 11.015 14.695 66.781 1.00 54.22 251 SER A N 1
ATOM 1849 C CA . SER A 1 251 ? 11.845 13.699 66.112 1.00 54.22 251 SER A CA 1
ATOM 1850 C C . SER A 1 251 ? 11.397 12.294 66.520 1.00 54.22 251 SER A C 1
ATOM 1852 O O . SER A 1 251 ? 11.384 11.993 67.716 1.00 54.22 251 SER A O 1
ATOM 1854 N N . ARG A 1 252 ? 11.105 11.411 65.562 1.00 52.50 252 ARG A N 1
ATOM 1855 C CA . ARG A 1 252 ? 11.069 9.966 65.819 1.00 52.50 252 ARG A CA 1
ATOM 1856 C C . ARG A 1 252 ? 12.056 9.246 64.911 1.00 52.50 252 ARG A C 1
ATOM 1858 O O . ARG A 1 252 ? 12.089 9.443 63.702 1.00 52.50 252 ARG A O 1
ATOM 1865 N N . ARG A 1 253 ? 12.903 8.484 65.600 1.00 48.66 253 ARG A N 1
ATOM 1866 C CA . ARG A 1 253 ? 13.970 7.603 65.134 1.00 48.66 253 ARG A CA 1
ATOM 1867 C C . ARG A 1 253 ? 13.421 6.512 64.216 1.00 48.66 253 ARG A C 1
ATOM 1869 O O . ARG A 1 253 ? 12.371 5.947 64.505 1.00 48.66 253 ARG A O 1
ATOM 1876 N N . TRP A 1 254 ? 14.201 6.171 63.198 1.00 54.41 254 TRP A N 1
ATOM 1877 C CA . TRP A 1 254 ? 14.085 4.924 62.445 1.00 54.41 254 TRP A CA 1
ATOM 1878 C C . TRP A 1 254 ? 14.860 3.814 63.174 1.00 54.41 254 TRP A C 1
ATOM 1880 O O . TRP A 1 254 ? 15.980 4.082 63.620 1.00 54.41 254 TRP A O 1
ATOM 1890 N N . PRO A 1 255 ? 14.324 2.590 63.306 1.00 57.78 255 PRO A N 1
ATOM 1891 C CA . PRO A 1 255 ? 15.110 1.424 63.682 1.00 57.78 255 PRO A CA 1
ATOM 1892 C C . PRO A 1 255 ? 15.731 0.782 62.436 1.00 57.78 255 PRO A C 1
ATOM 1894 O O . PRO A 1 255 ? 15.041 0.518 61.453 1.00 57.78 255 PRO A O 1
ATOM 1897 N N . SER A 1 256 ? 17.033 0.516 62.495 1.00 59.22 256 SER A N 1
ATOM 1898 C C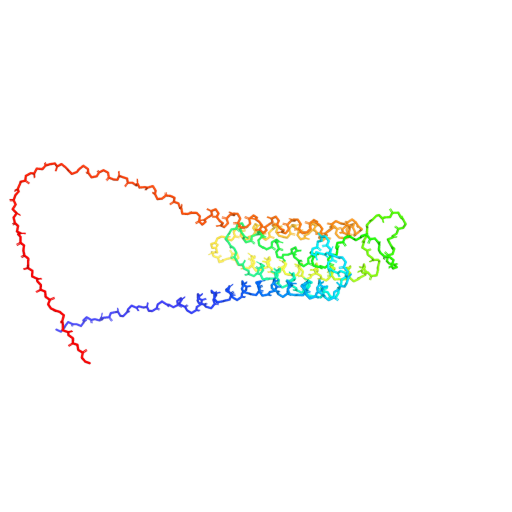A . SER A 1 256 ? 17.729 -0.383 61.580 1.00 59.22 256 SER A CA 1
ATOM 1899 C C . SER A 1 256 ? 17.437 -1.835 61.962 1.00 59.22 256 SER A C 1
ATOM 1901 O O . SER A 1 256 ? 17.521 -2.196 63.136 1.00 59.22 256 SER A O 1
ATOM 1903 N N . TRP A 1 257 ? 17.137 -2.670 60.968 1.00 56.59 257 TRP A N 1
ATOM 1904 C CA . TRP A 1 257 ? 17.125 -4.123 61.113 1.00 56.59 257 TRP A CA 1
ATOM 1905 C C . TRP A 1 257 ? 18.113 -4.744 60.129 1.00 56.59 257 TRP A C 1
ATOM 1907 O O . TRP A 1 257 ? 18.282 -4.256 59.011 1.00 56.59 257 TRP A O 1
ATOM 1917 N N . ARG A 1 258 ? 18.817 -5.738 60.670 1.00 49.06 258 ARG A N 1
ATOM 1918 C CA . ARG A 1 258 ? 19.842 -6.587 60.063 1.00 49.06 258 ARG A CA 1
ATOM 1919 C C . ARG A 1 258 ? 19.225 -7.599 59.111 1.00 49.06 258 ARG A C 1
ATOM 1921 O O . ARG A 1 258 ? 18.043 -7.939 59.334 1.00 49.06 258 ARG A O 1
#

pLDDT: mean 80.1, std 16.59, range [37.78, 97.12]

Mean predicted aligned error: 12.63 Å

Nearest PDB structures (foldseek):
  7tut-assembly1_6  TM=2.647E-01  e=1.270E+00  Canis lupus
  5m35-assembly1_A  TM=2.301E-01  e=1.483E+00  Homo sapiens
  6paq-assembly1_A  TM=2.377E-01  e=7.339E+00  Novosphingobium aromaticivorans DSM 12444

Radius of gyration: 29.75 Å; Cα contacts (8 Å, |Δi|>4): 181; chains: 1; bounding box: 58×52×99 Å

Solvent-accessible surface area (backbone atoms only — not comparable to full-atom values): 15192 Å² total; per-residue (Å²): 139,83,82,81,80,81,77,70,78,81,75,72,86,64,57,66,66,53,52,54,48,54,49,52,55,49,51,41,54,51,46,42,52,49,36,53,50,52,39,51,51,47,50,49,51,54,58,73,74,36,100,61,82,86,72,96,46,77,64,62,43,55,82,44,90,45,26,63,52,51,32,52,30,31,37,53,36,9,54,40,33,51,69,49,82,49,66,72,69,41,30,33,33,32,37,42,24,15,62,27,27,42,51,36,41,59,36,62,60,65,38,65,62,53,92,88,49,68,46,67,93,89,54,77,54,35,71,59,73,88,50,48,67,57,36,53,54,51,50,54,51,48,51,52,53,50,50,53,53,50,51,51,52,50,49,54,64,52,72,43,69,85,51,96,54,90,61,54,67,56,53,50,51,32,50,49,53,45,48,51,54,50,50,52,55,50,49,40,43,73,77,38,47,68,61,30,62,70,40,43,24,60,54,31,45,52,54,23,51,51,27,52,51,51,41,54,52,50,57,51,60,72,66,51,77,74,76,77,76,76,76,78,73,76,78,82,73,79,88,84,89,81,89,81,91,85,84,85,88,81,91,78,84,82,84,87,80,135

Sequence (258 aa):
MDATVDEAPVGRTDAPLNDSTLLTYRYLRTGIVAMAVLLALSLSFAIVGADAPLRGSISSYYYTPVRSVFVGALVAIGLALIAIRGKGWEETLLNLAGMLAPVVALVPTRVRPTPPAACADGASTCVPPDLVPGIENNMRALFVVGALTLVFAWWTAWSSRGREQVGGSAVRAGLAVTTAVALLFGLWLFVDAESFLSAGHNTAAITMFACIVAVVIITRAASRPRARTRSTASHRASSAGPTARWRSRCSRRWPSWR